Protein AF-A0A1V1P813-F1 (afdb_monomer)

Nearest PDB structures (foldseek):
  3qrf-assembly2_M  TM=6.174E-01  e=4.065E-04  Homo sapiens
  8as0-assembly6_R  TM=4.512E-01  e=2.784E-03  Homo sapiens
  8as0-assembly4_L  TM=4.349E-01  e=2.946E-03  Homo sapiens
  7u01-assembly1_A  TM=5.210E-01  e=4.990E-02  Homo sapiens
  4liq-assembly1_E  TM=3.746E-01  e=1.023E-02  Homo sapiens

Radius of gyration: 24.28 Å; Cα contacts (8 Å, |Δi|>4): 655; chains: 1; bounding box: 60×57×68 Å

Sequence (325 aa):
MLKENVILEAEKLDEWLDTYQMNNGMLTVVLDACHSGSFLPPLNAQGGQKRIVISSAKAEENARLYNDGILSFSNHFFRYIFNSENVYSAFDKAAAIIKKMPYSQTPQLDDNENGSLAKITFIGNDLVQSISKGPEILSISEPQTISLTTSATIKTIIRSNKIISSVIASIYPPETIFSEDSIKIPSFELIKVSDQPDDSNAAIYTGNYNSFNVQGVYHLSIYATDKDSFTSMPKTTSVVVKNAISNRAIILGSFYDNEWPVTEKNISLAYNTLLSQLYSDKNIDLLSPHAIESIEYAPLSPSMKSLINVFENIPVEKQKILFYI

Structure (mmCIF, N/CA/C/O backbone):
data_AF-A0A1V1P813-F1
#
_entry.id   AF-A0A1V1P813-F1
#
loop_
_atom_site.group_PDB
_atom_site.id
_atom_site.type_symbol
_atom_site.label_atom_id
_atom_site.label_alt_id
_atom_site.label_comp_id
_atom_site.label_asym_id
_atom_site.label_entity_id
_atom_site.label_seq_id
_atom_site.pdbx_PDB_ins_code
_atom_site.Cartn_x
_atom_site.Cartn_y
_atom_site.Cartn_z
_atom_site.occupancy
_atom_site.B_iso_or_equiv
_atom_site.auth_seq_id
_atom_site.auth_comp_id
_atom_site.auth_asym_id
_atom_site.auth_atom_id
_atom_site.pdbx_PDB_model_num
ATOM 1 N N . MET A 1 1 ? 0.864 -19.742 26.418 1.00 45.66 1 MET A N 1
ATOM 2 C CA . MET A 1 1 ? 1.679 -19.580 25.197 1.00 45.66 1 MET A CA 1
ATOM 3 C C . MET A 1 1 ? 1.154 -20.546 24.159 1.00 45.66 1 MET A C 1
ATOM 5 O O . MET A 1 1 ? 1.028 -21.725 24.478 1.00 45.66 1 MET A O 1
ATOM 9 N N . LEU A 1 2 ? 0.821 -20.053 22.967 1.00 48.59 2 LEU A N 1
ATOM 10 C CA . LEU A 1 2 ? 0.640 -20.923 21.807 1.00 48.59 2 LEU A CA 1
ATOM 11 C C . LEU A 1 2 ? 1.984 -21.605 21.530 1.00 48.59 2 LEU A C 1
ATOM 13 O O . LEU A 1 2 ? 3.026 -20.952 21.580 1.00 48.59 2 LEU A O 1
ATOM 17 N N . LYS A 1 3 ? 1.968 -22.923 21.332 1.00 59.19 3 LYS A N 1
ATOM 18 C CA . LYS A 1 3 ? 3.147 -23.651 20.852 1.00 59.19 3 LYS A CA 1
ATOM 19 C C . LYS A 1 3 ? 3.299 -23.374 19.354 1.00 59.19 3 LYS A C 1
ATOM 21 O O . LYS A 1 3 ? 2.299 -23.100 18.690 1.00 59.19 3 LYS A O 1
ATOM 26 N N . GLU A 1 4 ? 4.516 -23.474 18.822 1.00 55.50 4 GLU A N 1
ATOM 27 C CA . GLU A 1 4 ? 4.716 -23.510 17.367 1.00 55.50 4 GLU A CA 1
ATOM 28 C C . GLU A 1 4 ? 3.799 -24.582 16.744 1.00 55.50 4 GLU A C 1
ATOM 30 O O . GLU A 1 4 ? 3.651 -25.673 17.302 1.00 55.50 4 GLU A O 1
ATOM 35 N N . ASN A 1 5 ? 3.165 -24.251 15.613 1.00 67.25 5 ASN A N 1
ATOM 36 C CA . ASN A 1 5 ? 2.231 -25.091 14.841 1.00 67.25 5 ASN A CA 1
ATOM 37 C C . ASN A 1 5 ? 0.829 -25.328 15.435 1.00 67.25 5 ASN A C 1
ATOM 39 O O . ASN A 1 5 ? 0.136 -26.252 15.011 1.00 67.25 5 ASN A O 1
ATOM 43 N N . VAL A 1 6 ? 0.374 -24.503 16.381 1.00 74.62 6 VAL A N 1
ATOM 44 C CA . VAL A 1 6 ? -1.031 -24.520 16.825 1.00 74.62 6 VAL A CA 1
ATOM 45 C C . VAL A 1 6 ? -1.816 -23.437 16.088 1.00 74.62 6 VAL A C 1
ATOM 47 O O . VAL A 1 6 ? -1.484 -22.257 16.191 1.00 74.62 6 VAL A O 1
ATOM 50 N N . ILE A 1 7 ? -2.865 -23.839 15.365 1.00 82.88 7 ILE A N 1
ATOM 51 C CA . ILE A 1 7 ? -3.827 -22.914 14.754 1.00 82.88 7 ILE A CA 1
ATOM 52 C C . ILE A 1 7 ? -4.654 -22.281 15.877 1.00 82.88 7 ILE A C 1
ATOM 54 O O . ILE A 1 7 ? -5.179 -22.984 16.740 1.00 82.88 7 ILE A O 1
ATOM 58 N N . LEU A 1 8 ? -4.745 -20.952 15.881 1.00 86.38 8 LEU A N 1
ATOM 59 C CA . LEU A 1 8 ? -5.635 -20.226 16.779 1.00 86.38 8 LEU A CA 1
ATOM 60 C C . LEU A 1 8 ? -7.004 -20.074 16.113 1.00 86.38 8 LEU A C 1
ATOM 62 O O . LEU A 1 8 ? -7.143 -19.329 15.146 1.00 86.38 8 LEU A O 1
ATOM 66 N N . GLU A 1 9 ? -7.998 -20.783 16.638 1.00 91.75 9 GLU A N 1
ATOM 67 C CA . GLU A 1 9 ? -9.393 -20.678 16.202 1.00 91.75 9 GLU A CA 1
ATOM 68 C C . GLU A 1 9 ? -10.032 -19.365 16.677 1.00 91.75 9 GLU A C 1
ATOM 70 O O . GLU A 1 9 ? -9.654 -18.810 17.716 1.00 91.75 9 GLU A O 1
ATOM 75 N N . ALA A 1 10 ? -11.014 -18.872 15.918 1.00 94.00 10 ALA A N 1
ATOM 76 C CA . ALA A 1 10 ? -11.671 -17.598 16.189 1.00 94.00 10 ALA A CA 1
ATOM 77 C C . ALA A 1 10 ? -12.452 -17.623 17.510 1.00 94.00 10 ALA A C 1
ATOM 79 O O . ALA A 1 10 ? -12.301 -16.695 18.303 1.00 94.00 10 ALA A O 1
ATOM 80 N N . GLU A 1 11 ? -13.192 -18.700 17.806 1.00 94.38 11 GLU A N 1
ATOM 81 C CA . GLU A 1 11 ? -13.881 -18.837 19.098 1.00 94.38 11 GLU A CA 1
ATOM 82 C C . GLU A 1 11 ? -12.883 -18.858 20.256 1.00 94.38 11 GLU A C 1
ATOM 84 O O . GLU A 1 11 ? -13.122 -18.282 21.316 1.00 94.38 11 GLU A O 1
ATOM 89 N N . LYS A 1 12 ? -11.713 -19.479 20.052 1.00 94.44 12 LYS A N 1
ATOM 90 C CA . LYS A 1 12 ? -10.711 -19.550 21.112 1.00 94.44 12 LYS A CA 1
ATOM 91 C C . LYS A 1 12 ? -10.084 -18.193 21.412 1.00 94.44 12 LYS A C 1
ATOM 93 O O . LYS A 1 12 ? -9.799 -17.890 22.571 1.00 94.44 12 LYS A O 1
ATOM 98 N N . LEU A 1 13 ? -9.847 -17.394 20.373 1.00 94.75 13 LEU A N 1
ATOM 99 C CA . LEU A 1 13 ? -9.400 -16.016 20.532 1.00 94.75 13 LEU A CA 1
ATOM 100 C C . LEU A 1 13 ? -10.474 -15.175 21.233 1.00 94.75 13 LEU A C 1
ATOM 102 O O . LEU A 1 13 ? -10.133 -14.436 22.152 1.00 94.75 13 LEU A O 1
ATOM 106 N N . ASP A 1 14 ? -11.744 -15.323 20.858 1.00 95.19 14 ASP A N 1
ATOM 107 C CA . ASP A 1 14 ? -12.862 -14.631 21.506 1.00 95.19 14 ASP A CA 1
ATOM 108 C C . ASP A 1 14 ? -12.914 -14.905 23.019 1.00 95.19 14 ASP A C 1
ATOM 110 O O . ASP A 1 14 ? -12.847 -13.966 23.812 1.00 95.19 14 ASP A O 1
ATOM 114 N N . GLU A 1 15 ? -12.851 -16.177 23.437 1.00 94.50 15 GLU A N 1
ATOM 115 C CA . GLU A 1 15 ? -12.800 -16.560 24.859 1.00 94.50 15 GLU A CA 1
ATOM 116 C C . GLU A 1 15 ? -11.662 -15.859 25.629 1.00 94.50 15 GLU A C 1
ATOM 118 O O . GLU A 1 15 ? -11.804 -15.479 26.800 1.00 94.50 15 GLU A O 1
ATOM 123 N N . TRP A 1 16 ? -10.495 -15.705 24.994 1.00 94.50 16 TRP A N 1
ATOM 124 C CA . TRP A 1 16 ? -9.347 -15.029 25.600 1.00 94.50 16 TRP A CA 1
ATOM 125 C C . TRP A 1 16 ? -9.573 -13.526 25.739 1.00 94.50 16 TRP A C 1
ATOM 127 O O . TRP A 1 16 ? -9.229 -12.953 26.778 1.00 94.50 16 TRP A O 1
ATOM 137 N N . LEU A 1 17 ? -10.150 -12.891 24.717 1.00 94.50 17 LEU A N 1
ATOM 138 C CA . LEU A 1 17 ? -10.464 -11.465 24.732 1.00 94.50 17 LEU A CA 1
ATOM 139 C C . LEU A 1 17 ? -11.564 -11.159 25.754 1.00 94.50 17 LEU A C 1
ATOM 141 O O . LEU A 1 17 ? -11.423 -10.210 26.524 1.00 94.50 17 LEU A O 1
ATOM 145 N N . ASP A 1 18 ? -12.590 -12.002 25.845 1.00 93.62 18 ASP A N 1
ATOM 146 C CA . ASP A 1 18 ? -13.646 -11.924 26.855 1.00 93.62 18 ASP A CA 1
ATOM 147 C C . ASP A 1 18 ? -13.081 -11.995 28.269 1.00 93.62 18 ASP A C 1
ATOM 149 O O . ASP A 1 18 ? -13.354 -11.135 29.112 1.00 93.62 18 ASP A O 1
ATOM 153 N N . THR A 1 19 ? -12.219 -12.986 28.511 1.00 93.38 19 THR A N 1
ATOM 154 C CA . THR A 1 19 ? -11.556 -13.158 29.806 1.00 93.38 19 THR A CA 1
ATOM 155 C C . THR A 1 19 ? -10.739 -11.923 30.178 1.00 93.38 19 THR A C 1
ATOM 157 O O . THR A 1 19 ? -10.769 -11.476 31.327 1.00 93.38 19 THR A O 1
ATOM 160 N N . TYR A 1 20 ? -10.024 -11.343 29.212 1.00 91.00 20 TYR A N 1
ATOM 161 C CA . TYR A 1 20 ? -9.272 -10.113 29.424 1.00 91.00 20 TYR A CA 1
ATOM 162 C C . TYR A 1 20 ? -10.200 -8.930 29.744 1.00 91.00 20 TYR A C 1
ATOM 164 O O . TYR A 1 20 ? -9.937 -8.193 30.696 1.00 91.00 20 TYR A O 1
ATOM 172 N N . GLN A 1 21 ? -11.304 -8.760 29.013 1.00 92.62 21 GLN A N 1
ATOM 173 C CA . GLN A 1 21 ? -12.237 -7.641 29.199 1.00 92.62 21 GLN A CA 1
ATOM 174 C C . GLN A 1 21 ? -13.081 -7.720 30.476 1.00 92.62 21 GLN A C 1
ATOM 176 O O . GLN A 1 21 ? -13.665 -6.714 30.863 1.00 92.62 21 GLN A O 1
ATOM 181 N N . MET A 1 22 ? -13.091 -8.847 31.198 1.00 89.19 22 MET A N 1
ATOM 182 C CA . MET A 1 22 ? -13.705 -8.898 32.535 1.00 89.19 22 MET A CA 1
ATOM 183 C C . MET A 1 22 ? -13.073 -7.905 33.522 1.00 89.19 22 MET A C 1
ATOM 185 O O . MET A 1 22 ? -13.756 -7.400 34.408 1.00 89.19 22 MET A O 1
ATOM 189 N N . ASN A 1 23 ? -11.770 -7.635 33.383 1.00 89.25 23 ASN A N 1
ATOM 190 C CA . ASN A 1 23 ? -11.016 -6.764 34.294 1.00 89.25 23 ASN A CA 1
ATOM 191 C C . ASN A 1 23 ? -10.384 -5.554 33.593 1.00 89.25 23 ASN A C 1
ATOM 193 O O . ASN A 1 23 ? -9.703 -4.758 34.236 1.00 89.25 23 ASN A O 1
ATOM 197 N N . ASN A 1 24 ? -10.576 -5.424 32.282 1.00 88.00 24 ASN A N 1
ATOM 198 C CA . ASN A 1 24 ? -9.964 -4.385 31.465 1.00 88.00 24 ASN A CA 1
ATOM 199 C C . ASN A 1 24 ? -11.026 -3.654 30.645 1.00 88.00 24 ASN A C 1
ATOM 201 O O . ASN A 1 24 ? -12.147 -4.121 30.481 1.00 88.00 24 ASN A O 1
ATOM 205 N N . GLY A 1 25 ? -10.668 -2.472 30.151 1.00 86.88 25 GLY A N 1
ATOM 206 C CA . GLY A 1 25 ? -11.584 -1.628 29.396 1.00 86.88 25 GLY A CA 1
ATOM 207 C C . GLY A 1 25 ? -11.753 -2.050 27.935 1.00 86.88 25 GLY A C 1
ATOM 208 O O . GLY A 1 25 ? -11.849 -3.222 27.570 1.00 86.88 25 GLY A O 1
ATOM 209 N N . MET A 1 26 ? -11.820 -1.032 27.087 1.00 89.88 26 MET A N 1
ATOM 210 C CA . MET A 1 26 ? -12.007 -1.180 25.653 1.00 89.88 26 MET A CA 1
ATOM 211 C C . MET A 1 26 ? -10.832 -1.905 24.986 1.00 89.88 26 MET A C 1
ATOM 213 O O . MET A 1 26 ? -9.676 -1.678 25.340 1.00 89.88 26 MET A O 1
ATOM 217 N N . LEU A 1 27 ? -11.141 -2.719 23.976 1.00 93.06 27 LEU A N 1
ATOM 218 C CA . LEU A 1 27 ? -10.159 -3.379 23.121 1.00 93.06 27 LEU A CA 1
ATOM 219 C C . LEU A 1 27 ? -10.312 -2.956 21.660 1.00 93.06 27 LEU A C 1
ATOM 221 O O . LEU A 1 27 ? -11.423 -2.804 21.155 1.00 93.06 27 LEU A O 1
ATOM 225 N N . THR A 1 28 ? -9.187 -2.839 20.961 1.00 94.88 28 THR A N 1
ATOM 226 C CA . THR A 1 28 ? -9.152 -2.784 19.498 1.00 94.88 28 THR A CA 1
ATOM 227 C C . THR A 1 28 ? -8.299 -3.935 18.989 1.00 94.88 28 THR A C 1
ATOM 229 O O . THR A 1 28 ? -7.133 -4.055 19.357 1.00 94.88 28 THR A O 1
ATOM 232 N N . VAL A 1 29 ? -8.893 -4.787 18.162 1.00 95.62 29 VAL A N 1
ATOM 233 C CA . VAL A 1 29 ? -8.269 -5.965 17.561 1.00 95.62 29 VAL A CA 1
ATOM 234 C C . VAL A 1 29 ? -8.099 -5.691 16.074 1.00 95.62 29 VAL A C 1
ATOM 236 O O . VAL A 1 29 ? -9.067 -5.367 15.394 1.00 95.62 29 VAL A O 1
ATOM 239 N N . VAL A 1 30 ? -6.872 -5.810 15.569 1.00 96.75 30 VAL A N 1
ATOM 240 C CA . VAL A 1 30 ? -6.558 -5.628 14.146 1.00 96.75 30 VAL A CA 1
ATOM 241 C C . VAL A 1 30 ? -5.998 -6.937 13.606 1.00 96.75 30 VAL A C 1
ATOM 243 O O . VAL A 1 30 ? -4.970 -7.414 14.083 1.00 96.75 30 VAL A O 1
ATOM 246 N N . LEU A 1 31 ? -6.679 -7.510 12.619 1.00 95.88 31 LEU A N 1
ATOM 247 C CA . LEU A 1 31 ? -6.346 -8.776 11.979 1.00 95.88 31 LEU A CA 1
ATOM 248 C C . LEU A 1 31 ? -5.906 -8.506 10.542 1.00 95.88 31 LEU A C 1
ATOM 250 O O . LEU A 1 31 ? -6.734 -8.213 9.680 1.00 95.88 31 LEU A O 1
ATOM 254 N N . ASP A 1 32 ? -4.602 -8.603 10.283 1.00 93.12 32 ASP A N 1
ATOM 255 C CA . ASP A 1 32 ? -4.050 -8.476 8.934 1.00 93.12 32 ASP A CA 1
ATOM 256 C C . ASP A 1 32 ? -3.588 -9.833 8.401 1.00 93.12 32 ASP A C 1
ATOM 258 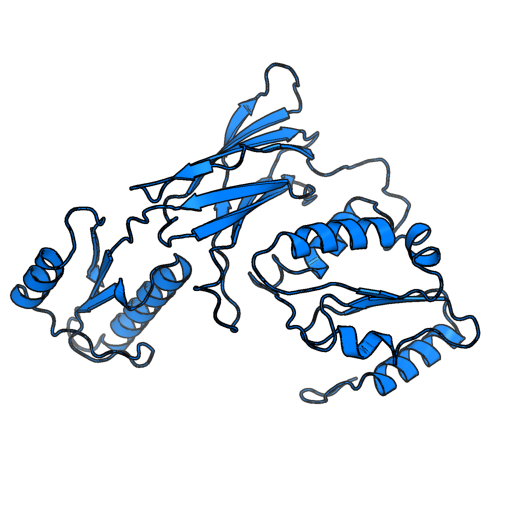O O . ASP A 1 32 ? -2.428 -10.215 8.543 1.00 93.12 32 ASP A O 1
ATOM 262 N N . ALA A 1 33 ? -4.542 -10.594 7.866 1.00 91.56 33 ALA A N 1
ATOM 263 C CA . ALA A 1 33 ? -4.337 -11.955 7.379 1.00 91.56 33 ALA A CA 1
ATOM 264 C C . ALA A 1 33 ? -5.385 -12.329 6.320 1.00 91.56 33 ALA A C 1
ATOM 266 O O . ALA A 1 33 ? -6.483 -11.757 6.289 1.00 91.56 33 ALA A O 1
ATOM 267 N N . CYS A 1 34 ? -5.062 -13.308 5.469 1.00 91.81 34 CYS A N 1
ATOM 268 C CA . CYS A 1 34 ? -6.029 -13.888 4.537 1.00 91.81 34 CYS A CA 1
ATOM 269 C C . CYS A 1 34 ? -7.240 -14.422 5.296 1.00 91.81 34 CYS A C 1
ATOM 271 O O . CYS A 1 34 ? -7.096 -14.982 6.383 1.00 91.81 34 CYS A O 1
ATOM 273 N N . HIS A 1 35 ? -8.428 -14.225 4.728 1.00 93.94 35 HIS A N 1
ATOM 274 C CA . HIS A 1 35 ? -9.694 -14.645 5.322 1.00 93.94 35 HIS A CA 1
ATOM 275 C C . HIS A 1 35 ? -9.983 -14.031 6.700 1.00 93.94 35 HIS A C 1
ATOM 277 O O . HIS A 1 35 ? -10.887 -14.494 7.386 1.00 93.94 35 HIS A O 1
ATOM 283 N N . SER A 1 36 ? -9.269 -12.974 7.116 1.00 96.19 36 SER A N 1
ATOM 284 C CA . SER A 1 36 ? -9.423 -12.348 8.443 1.00 96.19 36 SER A CA 1
ATOM 285 C C . SER A 1 36 ? -10.854 -11.895 8.747 1.00 96.19 36 SER A C 1
ATOM 287 O O . SER A 1 36 ? -11.248 -11.849 9.909 1.00 96.19 36 SER A O 1
ATOM 289 N N . GLY A 1 37 ? -11.665 -11.629 7.720 1.00 96.94 37 GLY A N 1
ATOM 290 C CA . GLY A 1 37 ? -13.091 -11.342 7.859 1.00 96.94 37 GLY A CA 1
ATOM 291 C C . GLY A 1 37 ? -13.902 -12.456 8.534 1.00 96.94 37 GLY A C 1
ATOM 292 O O . GLY A 1 37 ? -14.956 -12.179 9.100 1.00 96.94 37 GLY A O 1
ATOM 293 N N . SER A 1 38 ? -13.417 -13.703 8.526 1.00 96.56 38 SER A N 1
ATOM 294 C CA . SER A 1 38 ? -14.074 -14.841 9.189 1.00 96.56 38 SER A CA 1
ATOM 295 C C . SER A 1 38 ? -14.070 -14.733 10.717 1.00 96.56 38 SER A C 1
ATOM 297 O O . SER A 1 38 ? -14.903 -15.349 11.377 1.00 96.56 38 SER A O 1
ATOM 299 N N . PHE A 1 39 ? -13.182 -13.908 11.279 1.00 96.81 39 PHE A N 1
ATOM 300 C CA . PHE A 1 39 ? -13.087 -13.665 12.715 1.00 96.81 39 PHE A CA 1
ATOM 301 C C . PHE A 1 39 ? -14.085 -12.609 13.207 1.00 96.81 39 PHE A C 1
ATOM 303 O O . PHE A 1 39 ? -14.316 -12.540 14.408 1.00 96.81 39 PHE A O 1
ATOM 310 N N . LEU A 1 40 ? -14.700 -11.799 12.332 1.00 95.12 40 LEU A N 1
ATOM 311 C CA . LEU A 1 40 ? -15.622 -10.742 12.773 1.00 95.12 40 LEU A CA 1
ATOM 312 C C . LEU A 1 40 ? -16.830 -11.296 13.551 1.00 95.12 40 LEU A C 1
ATOM 314 O O . LEU A 1 40 ? -17.041 -10.843 14.673 1.00 95.12 40 LEU A O 1
ATOM 318 N N . PRO A 1 41 ? -17.600 -12.278 13.028 1.00 94.75 41 PRO A N 1
ATOM 319 C CA . PRO A 1 41 ? -18.760 -12.784 13.756 1.00 94.75 41 PRO A CA 1
ATOM 320 C C . PRO A 1 41 ? -18.407 -13.448 15.100 1.00 94.75 41 PRO A C 1
ATOM 322 O O . PRO A 1 41 ? -19.089 -13.139 16.076 1.00 94.75 41 PRO A O 1
ATOM 325 N N . PRO A 1 42 ? -17.367 -14.309 15.202 1.00 95.44 42 PRO A N 1
ATOM 326 C CA . PRO A 1 42 ? -16.985 -14.908 16.481 1.00 95.44 42 PRO A CA 1
ATOM 327 C C . PRO A 1 42 ? -16.459 -13.904 17.506 1.00 95.44 42 PRO A C 1
ATOM 329 O O . PRO A 1 42 ? -16.787 -14.032 18.673 1.00 95.44 42 PRO A O 1
ATOM 332 N N . LEU A 1 43 ? -15.673 -12.901 17.093 1.00 95.31 43 LEU A N 1
ATOM 333 C CA . LEU A 1 43 ? -15.066 -11.932 18.018 1.00 95.31 43 LEU A CA 1
ATOM 334 C C . LEU A 1 43 ? -16.019 -10.795 18.408 1.00 95.31 43 LEU A C 1
ATOM 336 O O . LEU A 1 43 ? -15.579 -9.805 19.007 1.00 95.31 43 LEU A O 1
ATOM 340 N N . ASN A 1 44 ? -17.292 -10.879 18.033 1.00 90.12 44 ASN A N 1
ATOM 341 C CA . ASN A 1 44 ? -18.211 -9.781 18.230 1.00 90.12 44 ASN A CA 1
ATOM 342 C C . ASN A 1 44 ? -18.459 -9.510 19.729 1.00 90.12 44 ASN A C 1
ATOM 344 O O . ASN A 1 44 ? -18.680 -10.433 20.508 1.00 90.12 44 ASN A O 1
ATOM 348 N N . ALA A 1 45 ? -18.430 -8.239 20.139 1.00 88.19 45 ALA A N 1
ATOM 349 C CA . ALA A 1 45 ? -18.540 -7.852 21.545 1.00 88.19 45 ALA A CA 1
ATOM 350 C C . ALA A 1 45 ? -19.898 -8.271 22.141 1.00 88.19 45 ALA A C 1
ATOM 352 O O . ALA A 1 45 ? -20.950 -7.968 21.575 1.00 88.19 45 ALA A O 1
ATOM 353 N N . GLN A 1 46 ? -19.896 -8.898 23.319 1.00 86.81 46 GLN A N 1
ATOM 354 C CA . GLN A 1 46 ? -21.113 -9.339 24.009 1.00 86.81 46 GLN A CA 1
ATOM 355 C C . GLN A 1 46 ? -21.316 -8.602 25.338 1.00 86.81 46 GLN A C 1
ATOM 357 O O . GLN A 1 46 ? -20.395 -8.024 25.908 1.00 86.81 46 GLN A O 1
ATOM 362 N N . GLY A 1 47 ? -22.547 -8.593 25.859 1.00 83.50 47 GLY A N 1
ATOM 363 C CA . GLY A 1 47 ? -22.814 -8.170 27.243 1.00 83.50 47 GLY A CA 1
ATOM 364 C C . GLY A 1 47 ? -22.387 -6.738 27.609 1.00 83.50 47 GLY A C 1
ATOM 365 O O . GLY A 1 47 ? -22.071 -6.483 28.767 1.00 83.50 47 GLY A O 1
ATOM 366 N N . GLY A 1 48 ? -22.359 -5.806 26.647 1.00 83.12 48 GLY A N 1
ATOM 367 C CA . GLY A 1 48 ? -21.941 -4.412 26.866 1.00 83.12 48 GLY A CA 1
ATOM 368 C C . GLY A 1 48 ? -20.425 -4.175 26.832 1.00 83.12 48 GLY A C 1
ATOM 369 O O . GLY A 1 48 ? -19.973 -3.073 27.151 1.00 83.12 48 GLY A O 1
ATOM 370 N N . GLN A 1 49 ? -19.635 -5.182 26.446 1.00 91.44 49 GLN A N 1
ATOM 371 C CA . GLN A 1 49 ? -18.216 -5.019 26.140 1.00 91.44 49 GLN A CA 1
ATOM 372 C C . GLN A 1 49 ? -18.000 -3.958 25.053 1.00 91.44 49 GLN A C 1
ATOM 374 O O . GLN A 1 49 ? -18.773 -3.840 24.104 1.00 91.44 49 GLN A O 1
ATOM 379 N N . LYS A 1 50 ? -16.891 -3.221 25.163 1.00 93.31 50 LYS A N 1
ATOM 380 C CA . LYS A 1 50 ? -16.433 -2.280 24.134 1.00 93.31 50 LYS A CA 1
ATOM 381 C C . LYS A 1 50 ? -15.279 -2.905 23.369 1.00 93.31 50 LYS A C 1
ATOM 383 O O . LYS A 1 50 ? -14.156 -2.939 23.876 1.00 93.31 50 LYS A O 1
ATOM 388 N N . ARG A 1 51 ? -15.545 -3.425 22.176 1.00 95.38 51 ARG A N 1
ATOM 389 C CA . ARG A 1 51 ? -14.528 -4.036 21.318 1.00 95.38 51 ARG A CA 1
ATOM 390 C C . ARG A 1 51 ? -14.707 -3.545 19.891 1.00 95.38 51 ARG A C 1
ATOM 392 O O . ARG A 1 51 ? -15.813 -3.566 19.372 1.00 95.38 51 ARG A O 1
ATOM 399 N N . ILE A 1 52 ? -13.607 -3.113 19.288 1.00 97.19 52 ILE A N 1
ATOM 400 C CA . ILE A 1 52 ? -13.516 -2.817 17.860 1.00 97.19 52 ILE A CA 1
ATOM 401 C C . ILE A 1 52 ? -12.702 -3.945 17.229 1.00 97.19 52 ILE A C 1
ATOM 403 O O . ILE A 1 52 ? -11.573 -4.188 17.655 1.00 97.19 52 ILE A O 1
ATOM 407 N N . VAL A 1 53 ? -13.248 -4.617 16.224 1.00 97.50 53 VAL A N 1
ATOM 408 C CA . VAL A 1 53 ? -12.580 -5.661 15.446 1.00 97.50 53 VAL A CA 1
ATOM 409 C C . VAL A 1 53 ? -12.400 -5.153 14.022 1.00 97.50 53 VAL A C 1
ATOM 411 O O . VAL A 1 53 ? -13.352 -4.737 13.369 1.00 97.50 53 VAL A O 1
ATOM 414 N N . ILE A 1 54 ? -11.163 -5.164 13.538 1.00 98.31 54 ILE A N 1
ATOM 415 C CA . ILE A 1 54 ? -10.802 -4.730 12.191 1.00 98.31 54 ILE A CA 1
ATOM 416 C C . ILE A 1 54 ? -10.163 -5.910 11.470 1.00 98.31 54 ILE A C 1
ATOM 418 O O . ILE A 1 54 ? -9.183 -6.463 11.967 1.00 98.31 54 ILE A O 1
ATOM 422 N N . SER A 1 55 ? -10.671 -6.264 10.291 1.00 97.62 55 SER A N 1
ATOM 423 C CA . SER A 1 55 ? -10.030 -7.218 9.383 1.00 97.62 55 SER A CA 1
ATOM 424 C C . SER A 1 55 ? -9.476 -6.509 8.153 1.00 97.62 55 SER A C 1
ATOM 426 O O . SER A 1 55 ? -10.050 -5.534 7.664 1.00 97.62 55 SER A O 1
ATOM 428 N N . SER A 1 56 ? -8.357 -6.999 7.623 1.00 96.81 56 SER A N 1
ATOM 429 C CA . SER A 1 56 ? -7.783 -6.468 6.386 1.00 96.81 56 SER A CA 1
ATOM 430 C C . SER A 1 56 ? -8.443 -7.011 5.121 1.00 96.81 56 SER A C 1
ATOM 432 O O . SER A 1 56 ? -8.264 -6.414 4.059 1.00 96.81 56 SER A O 1
ATOM 434 N N . ALA A 1 57 ? -9.206 -8.101 5.219 1.00 96.50 57 ALA A N 1
ATOM 435 C CA . ALA A 1 57 ? -9.894 -8.757 4.109 1.00 96.50 57 ALA A CA 1
ATOM 436 C C . ALA A 1 57 ? -11.254 -9.329 4.549 1.00 96.50 57 ALA A C 1
ATOM 438 O O . ALA A 1 57 ? -11.505 -9.499 5.748 1.00 96.50 57 ALA A O 1
ATOM 439 N N . LYS A 1 58 ? -12.120 -9.677 3.586 1.00 97.25 58 LYS A N 1
ATOM 440 C CA . LYS A 1 58 ? -13.311 -10.505 3.848 1.00 97.25 58 LYS A CA 1
ATOM 441 C C . LYS A 1 58 ? -12.944 -11.952 4.156 1.00 97.25 58 LYS A C 1
ATOM 443 O O . LYS A 1 58 ? -11.841 -12.402 3.867 1.00 97.25 58 LYS A O 1
ATOM 448 N N . ALA A 1 59 ? -13.919 -12.700 4.674 1.00 96.31 59 ALA A N 1
ATOM 449 C CA . ALA A 1 59 ? -13.799 -14.135 4.936 1.00 96.31 59 ALA A CA 1
ATOM 450 C C . ALA A 1 59 ? -13.408 -14.961 3.694 1.00 96.31 59 ALA A C 1
ATOM 452 O O . ALA A 1 59 ? -12.785 -16.000 3.840 1.00 96.31 59 ALA A O 1
ATOM 453 N N . GLU A 1 60 ? -13.720 -14.482 2.487 1.00 94.56 60 GLU A N 1
ATOM 454 C CA . GLU A 1 60 ? -13.447 -15.171 1.212 1.00 94.56 60 GLU A CA 1
ATOM 455 C C . GLU A 1 60 ? -12.283 -14.547 0.421 1.00 94.56 60 GLU A C 1
ATOM 457 O O . GLU A 1 60 ? -12.036 -14.913 -0.725 1.00 94.56 60 GLU A O 1
ATOM 462 N N . GLU A 1 61 ? -11.592 -13.557 0.990 1.00 93.12 61 GLU A N 1
ATOM 463 C CA . GLU A 1 61 ? -10.549 -12.799 0.296 1.00 93.12 61 GLU A CA 1
ATOM 464 C C . GLU A 1 61 ? -9.174 -13.020 0.932 1.00 93.12 61 GLU A C 1
ATOM 466 O O . GLU A 1 61 ? -9.021 -13.097 2.153 1.00 93.12 61 GLU A O 1
ATOM 471 N N . ASN A 1 62 ? -8.144 -13.033 0.088 1.00 89.44 62 ASN A N 1
ATOM 472 C CA . ASN A 1 62 ? -6.759 -13.009 0.537 1.00 89.44 62 ASN A CA 1
ATOM 473 C C . ASN A 1 62 ? -6.357 -11.594 0.974 1.00 89.44 62 ASN A C 1
ATOM 475 O O . ASN A 1 62 ? -6.692 -10.608 0.315 1.00 89.44 62 ASN A O 1
ATOM 479 N N . ALA A 1 63 ? -5.589 -11.496 2.059 1.00 89.12 63 ALA A N 1
ATOM 480 C CA . ALA A 1 63 ? -4.915 -10.260 2.428 1.00 89.12 63 ALA A CA 1
ATOM 481 C C . ALA A 1 63 ? -3.551 -10.206 1.749 1.00 89.12 63 ALA A C 1
ATOM 483 O O . ALA A 1 63 ? -2.852 -11.212 1.627 1.00 89.12 63 ALA A O 1
ATOM 484 N N . ARG A 1 64 ? -3.153 -9.013 1.322 1.00 84.06 64 ARG A N 1
ATOM 485 C CA . ARG A 1 64 ? -1.862 -8.777 0.694 1.00 84.06 64 ARG A CA 1
ATOM 486 C C . ARG A 1 64 ? -0.913 -8.099 1.675 1.00 84.06 64 ARG A C 1
ATOM 488 O O . ARG A 1 64 ? -1.171 -6.991 2.144 1.00 84.06 64 ARG A O 1
ATOM 495 N N . LEU A 1 65 ? 0.197 -8.775 1.962 1.00 78.81 65 LEU A N 1
ATOM 496 C CA . LEU A 1 65 ? 1.301 -8.261 2.766 1.00 78.81 65 LEU A CA 1
ATOM 497 C C . LEU A 1 65 ? 2.570 -8.299 1.914 1.00 78.81 65 LEU A C 1
ATOM 499 O O . LEU A 1 65 ? 3.305 -9.284 1.910 1.00 78.81 65 LEU A O 1
ATOM 503 N N . TYR A 1 66 ? 2.811 -7.235 1.155 1.00 73.62 66 TYR A N 1
ATOM 504 C CA . TYR A 1 66 ? 3.990 -7.146 0.293 1.00 73.62 66 TYR A CA 1
ATOM 505 C C . TYR A 1 66 ? 5.136 -6.395 0.977 1.00 73.62 66 TYR A C 1
ATOM 507 O O . TYR A 1 66 ? 4.914 -5.620 1.913 1.00 73.62 66 TYR A O 1
ATOM 515 N N . ASN A 1 67 ? 6.358 -6.585 0.464 1.00 67.50 67 ASN A N 1
ATOM 516 C CA . ASN A 1 67 ? 7.578 -5.937 0.966 1.00 67.50 67 ASN A CA 1
ATOM 517 C C . ASN A 1 67 ? 7.731 -6.088 2.487 1.00 67.50 67 ASN A C 1
ATOM 519 O O . ASN A 1 67 ? 7.817 -5.087 3.195 1.00 67.50 67 ASN A O 1
ATOM 523 N N . ASP A 1 68 ? 7.685 -7.324 2.988 1.00 67.31 68 ASP A N 1
ATOM 524 C CA . ASP A 1 68 ? 7.807 -7.631 4.421 1.00 67.31 68 ASP A CA 1
ATOM 525 C C . ASP A 1 68 ? 6.788 -6.871 5.301 1.00 67.31 68 ASP A C 1
ATOM 527 O O . ASP A 1 68 ? 7.079 -6.456 6.420 1.00 67.31 68 ASP A O 1
ATOM 531 N N . GLY A 1 69 ? 5.577 -6.644 4.773 1.00 66.00 69 GLY A N 1
ATOM 532 C CA . GLY A 1 69 ? 4.492 -5.942 5.467 1.00 66.00 69 GLY A CA 1
ATOM 533 C C . GLY A 1 69 ? 4.523 -4.415 5.336 1.00 66.00 69 GLY A C 1
ATOM 534 O O . GLY A 1 69 ? 3.620 -3.744 5.830 1.00 66.00 69 GLY A O 1
ATOM 535 N N . ILE A 1 70 ? 5.498 -3.834 4.626 1.00 67.44 70 ILE A N 1
ATOM 536 C CA . ILE A 1 70 ? 5.527 -2.388 4.333 1.00 67.44 70 ILE A CA 1
ATOM 537 C C . ILE A 1 70 ? 4.324 -1.976 3.479 1.00 67.44 70 ILE A C 1
ATOM 539 O O . ILE A 1 70 ? 3.868 -0.835 3.554 1.00 67.44 70 ILE A O 1
ATOM 543 N N . LEU A 1 71 ? 3.803 -2.883 2.657 1.00 74.38 71 LEU A N 1
ATOM 544 C CA . LEU A 1 71 ? 2.643 -2.649 1.806 1.00 74.38 71 LEU A CA 1
ATOM 545 C C . LEU A 1 71 ? 1.532 -3.619 2.204 1.00 74.38 71 LEU A C 1
ATOM 547 O O . LEU A 1 71 ? 1.252 -4.597 1.514 1.00 74.38 71 LEU A O 1
ATOM 551 N N . SER A 1 72 ? 0.947 -3.333 3.364 1.00 86.38 72 SER A N 1
ATOM 552 C CA . SER A 1 72 ? -0.195 -4.035 3.938 1.00 86.38 72 SER A CA 1
ATOM 553 C C . SER A 1 72 ? -1.253 -3.043 4.419 1.00 86.38 72 SER A C 1
ATOM 555 O O . SER A 1 72 ? -0.980 -1.851 4.632 1.00 86.38 72 SER A O 1
ATOM 557 N N . PHE A 1 73 ? -2.467 -3.547 4.636 1.00 92.75 73 PHE A N 1
ATOM 558 C CA . PHE A 1 73 ? -3.533 -2.768 5.255 1.00 92.75 73 PHE A CA 1
ATOM 559 C C . PHE A 1 73 ? -3.110 -2.242 6.632 1.00 92.75 73 PHE A C 1
ATOM 561 O O . PHE A 1 73 ? -3.257 -1.047 6.892 1.00 92.75 73 PHE A O 1
ATOM 568 N N . SER A 1 74 ? -2.551 -3.100 7.494 1.00 92.50 74 SER A N 1
ATOM 569 C CA . SER A 1 74 ? -2.141 -2.715 8.851 1.00 92.50 74 SER A CA 1
ATOM 570 C C . SER A 1 74 ? -1.087 -1.616 8.838 1.00 92.50 74 SER A C 1
ATOM 572 O O . SER A 1 74 ? -1.201 -0.663 9.604 1.00 92.50 74 SER A O 1
ATOM 574 N N . ASN A 1 75 ? -0.105 -1.670 7.937 1.00 88.19 75 ASN A N 1
ATOM 575 C CA . ASN A 1 75 ? 0.883 -0.604 7.830 1.00 88.19 75 ASN A CA 1
ATOM 576 C C . ASN A 1 75 ? 0.238 0.728 7.402 1.00 88.19 75 ASN A C 1
ATOM 578 O O . ASN A 1 75 ? 0.590 1.774 7.947 1.00 88.19 75 ASN A O 1
ATOM 582 N N . HIS A 1 76 ? -0.732 0.726 6.479 1.00 88.88 76 HIS A N 1
ATOM 583 C CA . HIS A 1 76 ? -1.485 1.946 6.165 1.00 88.88 76 HIS A CA 1
ATOM 584 C C . HIS A 1 76 ? -2.290 2.441 7.367 1.00 88.88 76 HIS A C 1
ATOM 586 O O . HIS A 1 76 ? -2.167 3.608 7.731 1.00 88.88 76 HIS A O 1
ATOM 592 N N . PHE A 1 77 ? -3.050 1.559 8.014 1.00 93.94 77 PHE A N 1
ATOM 593 C CA . PHE A 1 77 ? -3.847 1.868 9.198 1.00 93.94 77 PHE A CA 1
ATOM 594 C C . PHE A 1 77 ? -2.997 2.490 10.315 1.00 93.94 77 PHE A C 1
ATOM 596 O O . PHE A 1 77 ? -3.284 3.599 10.768 1.00 93.94 77 PHE A O 1
ATOM 603 N N . PHE A 1 78 ? -1.896 1.841 10.705 1.00 89.62 78 PHE A N 1
ATOM 604 C CA . PHE A 1 78 ? -1.029 2.333 11.774 1.00 89.62 78 PHE A CA 1
ATOM 605 C C . PHE A 1 78 ? -0.313 3.636 11.412 1.00 89.62 78 PHE A C 1
ATOM 607 O O . PHE A 1 78 ? -0.097 4.459 12.295 1.00 89.62 78 PHE A O 1
ATOM 614 N N . ARG A 1 79 ? -0.017 3.907 10.132 1.00 85.00 79 ARG A N 1
ATOM 615 C CA . ARG A 1 79 ? 0.495 5.229 9.724 1.00 85.00 79 ARG A CA 1
ATOM 616 C C . ARG A 1 79 ? -0.506 6.342 10.014 1.00 85.00 79 ARG A C 1
ATOM 618 O O . ARG A 1 79 ? -0.088 7.397 10.488 1.00 85.00 79 ARG A O 1
ATOM 625 N N . TYR A 1 80 ? -1.796 6.124 9.757 1.00 87.56 80 TYR A N 1
ATOM 626 C CA . TYR A 1 80 ? -2.839 7.094 10.108 1.00 87.56 80 TYR A CA 1
ATOM 627 C C . TYR A 1 80 ? -2.974 7.238 11.631 1.00 87.56 80 TYR A C 1
ATOM 629 O O . TYR A 1 80 ? -2.998 8.364 12.124 1.00 87.56 80 TYR A O 1
ATOM 637 N N . ILE A 1 81 ? -2.957 6.130 12.382 1.00 88.44 81 ILE A N 1
ATOM 638 C CA . ILE A 1 81 ? -2.944 6.151 13.857 1.00 88.44 81 ILE A CA 1
ATOM 639 C C . ILE A 1 81 ? -1.764 6.976 14.393 1.00 88.44 81 ILE A C 1
ATOM 641 O O . ILE A 1 81 ? -1.953 7.880 15.204 1.00 88.44 81 ILE A O 1
ATOM 645 N N . PHE A 1 82 ? -0.544 6.740 13.900 1.00 82.44 82 PHE A N 1
ATOM 646 C CA . PHE A 1 82 ? 0.650 7.483 14.322 1.00 82.44 82 PHE A CA 1
ATOM 647 C C . PHE A 1 82 ? 0.641 8.951 13.887 1.00 82.44 82 PHE A C 1
ATOM 649 O O . PHE A 1 82 ? 1.362 9.765 14.458 1.00 82.44 82 PHE A O 1
ATOM 656 N N . ASN A 1 83 ? -0.212 9.312 12.929 1.00 78.81 83 ASN A N 1
ATOM 657 C CA . ASN A 1 83 ? -0.499 10.695 12.564 1.00 78.81 83 ASN A CA 1
ATOM 658 C C . ASN A 1 83 ? -1.762 11.243 13.257 1.00 78.81 83 ASN A C 1
ATOM 660 O O . ASN A 1 83 ? -2.371 12.193 12.772 1.00 78.81 83 ASN A O 1
ATOM 664 N N . SER A 1 84 ? -2.096 10.694 14.433 1.00 81.44 84 SER A N 1
ATOM 665 C CA . SER A 1 84 ? -3.142 11.179 15.351 1.00 81.44 84 SER A CA 1
ATOM 666 C C . SER A 1 84 ? -4.573 11.087 14.811 1.00 81.44 84 SER A C 1
ATOM 668 O O . SER A 1 84 ? -5.454 11.835 15.231 1.00 81.44 84 SER A O 1
ATOM 670 N N . GLU A 1 85 ? -4.835 10.168 13.884 1.00 86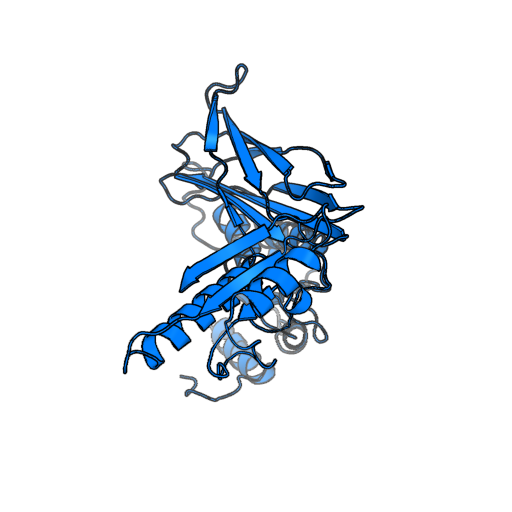.75 85 GLU A N 1
ATOM 671 C CA . GLU A 1 85 ? -6.202 9.861 13.466 1.00 86.75 85 GLU A CA 1
ATOM 672 C C . GLU A 1 85 ? -6.886 8.938 14.483 1.00 86.75 85 GLU A C 1
ATOM 674 O O . GLU A 1 85 ? -6.258 8.039 15.048 1.00 86.75 85 GLU A O 1
ATOM 679 N N . ASN A 1 86 ? -8.196 9.118 14.680 1.00 92.69 86 ASN A N 1
ATOM 680 C CA . ASN A 1 86 ? -9.002 8.126 15.397 1.00 92.69 86 ASN A CA 1
ATOM 681 C C . ASN A 1 86 ? -9.105 6.822 14.586 1.00 92.69 86 ASN A C 1
ATOM 683 O O . ASN A 1 86 ? -8.889 6.809 13.370 1.00 92.69 86 ASN A O 1
ATOM 687 N N . VAL A 1 87 ? -9.481 5.731 15.254 1.00 95.81 87 VAL A N 1
ATOM 688 C CA . VAL A 1 87 ? -9.548 4.387 14.662 1.00 95.81 87 VAL A CA 1
ATOM 689 C C . VAL A 1 87 ? -10.437 4.343 13.420 1.00 95.81 87 VAL A C 1
ATOM 691 O O . VAL A 1 87 ? -10.044 3.745 12.420 1.00 95.81 87 VAL A O 1
ATOM 694 N N . TYR A 1 88 ? -11.593 5.012 13.433 1.00 96.94 88 TYR A N 1
ATOM 695 C CA . TYR A 1 88 ? -12.486 5.042 12.272 1.00 96.94 88 TYR A CA 1
ATOM 696 C C . TYR A 1 88 ? -11.852 5.755 11.070 1.00 96.94 88 TYR A C 1
ATOM 698 O O . TYR A 1 88 ? -11.864 5.231 9.960 1.00 96.94 88 TYR A O 1
ATOM 706 N N . SER A 1 89 ? -11.282 6.944 11.282 1.00 95.00 89 SER A N 1
ATOM 707 C CA . SER A 1 89 ? -10.632 7.737 10.228 1.00 95.00 89 SER A CA 1
ATOM 708 C C . SER A 1 89 ? -9.414 7.009 9.654 1.00 95.00 89 SER A C 1
ATOM 710 O O . SER A 1 89 ? -9.225 6.970 8.437 1.00 95.00 89 SER A O 1
ATOM 712 N N . ALA A 1 90 ? -8.616 6.372 10.516 1.00 94.38 90 ALA A N 1
ATOM 713 C CA . ALA A 1 90 ? -7.493 5.543 10.100 1.00 94.38 90 ALA A CA 1
ATOM 714 C C . ALA A 1 90 ? -7.944 4.337 9.261 1.00 94.38 90 ALA A C 1
ATOM 716 O O . ALA A 1 90 ? -7.353 4.069 8.213 1.00 94.38 90 ALA A O 1
ATOM 717 N N . PHE A 1 91 ? -9.008 3.646 9.686 1.00 97.69 91 PHE A N 1
ATOM 718 C CA . PHE A 1 91 ? -9.609 2.539 8.943 1.00 97.69 91 PHE A CA 1
ATOM 719 C C . PHE A 1 91 ? -10.116 2.984 7.569 1.00 97.69 91 PHE A C 1
ATOM 721 O O . PHE A 1 91 ? -9.702 2.416 6.561 1.00 97.69 91 PHE A O 1
ATOM 728 N N . ASP A 1 92 ? -10.963 4.014 7.514 1.00 96.88 92 ASP A N 1
ATOM 729 C CA . ASP A 1 92 ? -11.605 4.482 6.280 1.00 96.88 92 ASP A CA 1
ATOM 730 C C . ASP A 1 92 ? -10.565 4.883 5.224 1.00 96.88 92 ASP A C 1
ATOM 732 O O . ASP A 1 92 ? -10.631 4.470 4.063 1.00 96.88 92 ASP A O 1
ATOM 736 N N . LYS A 1 93 ? -9.523 5.611 5.643 1.00 93.06 93 LYS A N 1
ATOM 737 C CA . LYS A 1 93 ? -8.447 6.040 4.744 1.00 93.06 93 LYS A CA 1
ATOM 738 C C . LYS A 1 93 ? -7.564 4.875 4.294 1.00 93.06 93 LYS A C 1
ATOM 740 O O . LYS A 1 93 ? -7.214 4.810 3.114 1.00 93.06 93 LYS A O 1
ATOM 745 N N . ALA A 1 94 ? -7.232 3.939 5.186 1.00 93.31 94 ALA A N 1
ATOM 746 C CA . ALA A 1 94 ? -6.503 2.727 4.815 1.00 93.31 94 ALA A CA 1
ATOM 747 C C . ALA A 1 94 ? -7.314 1.864 3.833 1.00 93.31 94 ALA A C 1
ATOM 749 O O . ALA A 1 94 ? -6.790 1.457 2.796 1.00 93.31 94 ALA A O 1
ATOM 750 N N . ALA A 1 95 ? -8.609 1.667 4.089 1.00 94.81 95 ALA A N 1
ATOM 751 C CA . ALA A 1 95 ? -9.516 0.943 3.203 1.00 94.81 95 ALA A CA 1
ATOM 752 C C . ALA A 1 95 ? -9.651 1.622 1.832 1.00 94.81 95 ALA A C 1
ATOM 754 O O . ALA A 1 95 ? -9.654 0.945 0.805 1.00 94.81 95 ALA A O 1
ATOM 755 N N . ALA A 1 96 ? -9.679 2.957 1.783 1.00 91.69 96 ALA A N 1
ATOM 756 C CA . ALA A 1 96 ? -9.695 3.706 0.530 1.00 91.69 96 ALA A CA 1
ATOM 757 C C . ALA A 1 96 ? -8.410 3.530 -0.300 1.00 91.69 96 ALA A C 1
ATOM 759 O O . ALA A 1 96 ? -8.477 3.587 -1.530 1.00 91.69 96 ALA A O 1
ATOM 760 N N . ILE A 1 97 ? -7.250 3.317 0.337 1.00 86.69 97 ILE A N 1
ATOM 761 C CA . ILE A 1 97 ? -6.005 2.967 -0.365 1.00 86.69 97 ILE A CA 1
ATOM 762 C C . ILE A 1 97 ? -6.126 1.565 -0.951 1.00 86.69 97 ILE A C 1
ATOM 764 O O . ILE A 1 97 ? -5.925 1.412 -2.153 1.00 86.69 97 ILE A O 1
ATOM 768 N N . ILE A 1 98 ? -6.500 0.575 -0.133 1.00 88.00 98 ILE A N 1
ATOM 769 C CA . ILE A 1 98 ? -6.641 -0.819 -0.577 1.00 88.00 98 ILE A CA 1
ATOM 770 C C . ILE A 1 98 ? -7.650 -0.927 -1.728 1.00 88.00 98 ILE A C 1
ATOM 772 O O . ILE A 1 98 ? -7.357 -1.551 -2.739 1.00 88.00 98 ILE A O 1
ATOM 776 N N . LYS A 1 99 ? -8.780 -0.211 -1.663 1.00 88.25 99 LYS A N 1
ATOM 777 C CA . LYS A 1 99 ? -9.798 -0.173 -2.729 1.00 88.25 99 LYS A CA 1
ATOM 778 C C . LYS A 1 99 ? -9.277 0.340 -4.080 1.00 88.25 99 LYS A C 1
ATOM 780 O O . LYS A 1 99 ? -9.873 0.052 -5.113 1.00 88.25 99 LYS A O 1
ATOM 785 N N . LYS A 1 100 ? -8.219 1.155 -4.085 1.00 82.31 100 LYS A N 1
ATOM 786 C CA . LYS A 1 100 ? -7.590 1.670 -5.314 1.00 82.31 100 LYS A CA 1
ATOM 787 C C . LYS A 1 100 ? -6.537 0.724 -5.879 1.00 82.31 100 LYS A C 1
ATOM 789 O O . LYS A 1 100 ? -6.009 1.011 -6.953 1.00 82.31 100 LYS A O 1
ATOM 794 N N . MET A 1 101 ? -6.192 -0.331 -5.150 1.00 78.19 101 MET A N 1
ATOM 795 C CA . MET A 1 101 ? -5.212 -1.300 -5.602 1.00 78.19 101 MET A CA 1
ATOM 796 C C . MET A 1 101 ? -5.838 -2.253 -6.618 1.00 78.19 101 MET A C 1
ATOM 798 O O . MET A 1 101 ? -7.040 -2.516 -6.565 1.00 78.19 101 MET A O 1
ATOM 802 N N . PRO A 1 102 ? -5.034 -2.766 -7.558 1.00 71.00 102 PRO A N 1
ATOM 803 C CA . PRO A 1 102 ? -5.497 -3.682 -8.584 1.00 71.00 102 PRO A CA 1
ATOM 804 C C . PRO A 1 102 ? -5.560 -5.099 -7.996 1.00 71.00 102 PRO A C 1
ATOM 806 O O . PRO A 1 102 ? -4.814 -5.964 -8.414 1.00 71.00 102 PRO A O 1
ATOM 809 N N . TYR A 1 103 ? -6.298 -5.312 -6.911 1.00 76.44 103 TYR A N 1
ATOM 810 C CA . TYR A 1 103 ? -6.596 -6.643 -6.385 1.00 76.44 103 TYR A CA 1
ATOM 811 C C . TYR A 1 103 ? -7.816 -6.569 -5.472 1.00 76.44 103 TYR A C 1
ATOM 813 O O . TYR A 1 103 ? -8.054 -5.558 -4.807 1.00 76.44 103 TYR A O 1
ATOM 821 N N . SER A 1 104 ? -8.590 -7.655 -5.411 1.00 82.00 104 SER A N 1
ATOM 822 C CA . SER A 1 104 ? -9.733 -7.732 -4.499 1.00 82.00 104 SER A CA 1
ATOM 823 C C . SER A 1 104 ? -9.251 -7.970 -3.075 1.00 82.00 104 SER A C 1
ATOM 825 O O . SER A 1 104 ? -8.792 -9.057 -2.735 1.00 82.00 104 SER A O 1
ATOM 827 N N . GLN A 1 105 ? -9.370 -6.942 -2.247 1.00 92.06 105 GLN A N 1
ATOM 828 C CA . GLN A 1 105 ? -9.219 -7.026 -0.805 1.00 92.06 105 GLN A CA 1
ATOM 829 C C . GLN A 1 105 ? -10.116 -5.955 -0.184 1.00 92.06 105 GLN A C 1
ATOM 831 O O . GLN A 1 105 ? -10.017 -4.774 -0.517 1.00 92.06 105 GLN A O 1
ATOM 836 N N . THR A 1 106 ? -11.009 -6.360 0.710 1.00 96.50 106 THR A N 1
ATOM 837 C CA . THR A 1 106 ? -11.981 -5.472 1.342 1.00 96.50 106 THR A CA 1
ATOM 838 C C . THR A 1 106 ? -11.786 -5.489 2.858 1.00 96.50 106 THR A C 1
ATOM 840 O O . THR A 1 106 ? -12.273 -6.408 3.519 1.00 96.50 106 THR A O 1
ATOM 843 N N . PRO A 1 107 ? -11.119 -4.474 3.435 1.00 97.75 107 PRO A N 1
ATOM 844 C CA . PRO A 1 107 ? -11.051 -4.327 4.882 1.00 97.75 107 PRO A CA 1
ATOM 845 C C . PRO A 1 107 ? -12.439 -4.134 5.503 1.00 97.75 107 PRO A C 1
ATOM 847 O O . PRO A 1 107 ? -13.308 -3.493 4.903 1.00 97.75 107 PRO A O 1
ATOM 850 N N . GLN A 1 108 ? -12.646 -4.658 6.711 1.00 97.94 108 GLN A N 1
ATOM 851 C CA . GLN A 1 108 ? -13.901 -4.546 7.458 1.00 97.94 108 GLN A CA 1
ATOM 852 C C . GLN A 1 108 ? -13.640 -4.021 8.872 1.00 97.94 108 GLN A C 1
ATOM 854 O O . GLN A 1 108 ? -12.584 -4.271 9.448 1.00 97.94 108 GLN A O 1
ATOM 859 N N . LEU A 1 109 ? -14.607 -3.291 9.424 1.00 97.75 109 LEU A N 1
ATOM 860 C CA . LEU A 1 109 ? -14.605 -2.812 10.802 1.00 97.75 109 LEU A CA 1
ATOM 861 C C . LEU A 1 109 ? -15.951 -3.162 11.425 1.00 97.75 109 LEU A C 1
ATOM 863 O O . LEU A 1 109 ? -16.990 -2.841 10.848 1.00 97.75 109 LEU A O 1
ATOM 867 N N . ASP A 1 110 ? -15.908 -3.781 12.597 1.00 95.88 110 ASP A N 1
ATOM 868 C CA . ASP A 1 110 ? -17.064 -4.047 13.442 1.00 95.88 110 ASP A CA 1
ATOM 869 C C . ASP A 1 110 ? -16.802 -3.504 14.848 1.00 95.88 110 ASP A C 1
ATOM 871 O O . ASP A 1 110 ? -15.770 -3.779 15.459 1.00 95.88 110 ASP A O 1
ATOM 875 N N . ASP A 1 111 ? -17.717 -2.685 15.347 1.00 94.56 111 ASP A N 1
ATOM 876 C CA . ASP A 1 111 ? -17.706 -2.167 16.713 1.00 94.56 111 ASP A CA 1
ATOM 877 C C . ASP A 1 111 ? -19.087 -2.245 17.377 1.00 94.56 111 ASP A C 1
ATOM 879 O O . ASP A 1 111 ? -19.308 -1.583 18.389 1.00 94.56 111 ASP A O 1
ATOM 883 N N . ASN A 1 112 ? -20.029 -2.999 16.785 1.00 91.50 112 ASN A N 1
ATOM 884 C CA . ASN A 1 112 ? -21.456 -3.050 17.139 1.00 91.50 112 ASN A CA 1
ATOM 885 C C . ASN A 1 112 ? -22.220 -1.716 17.139 1.00 91.50 112 ASN A C 1
ATOM 887 O O . ASN A 1 112 ? -23.416 -1.685 17.433 1.00 91.50 112 ASN A O 1
ATOM 891 N N . GLU A 1 113 ? -21.574 -0.609 16.787 1.00 91.19 113 GLU A N 1
ATOM 892 C CA . GLU A 1 113 ? -22.122 0.740 16.907 1.00 91.19 113 GLU A CA 1
ATOM 893 C C . GLU A 1 113 ? -22.009 1.520 15.584 1.00 91.19 113 GLU A C 1
ATOM 895 O O . GLU A 1 113 ? -22.041 2.756 15.565 1.00 91.19 113 GLU A O 1
ATOM 900 N N . ASN A 1 114 ? -21.895 0.811 14.454 1.00 90.12 114 ASN A N 1
ATOM 901 C CA . ASN A 1 114 ? -21.732 1.379 13.109 1.00 90.12 114 ASN A CA 1
ATOM 902 C C . ASN A 1 114 ? -20.565 2.386 13.016 1.00 90.12 114 ASN A C 1
ATOM 904 O O . ASN A 1 114 ? -20.673 3.450 12.396 1.00 90.12 114 ASN A O 1
ATOM 908 N N . GLY A 1 115 ? -19.447 2.073 13.667 1.00 92.81 115 GLY A N 1
ATOM 909 C CA . GLY A 1 115 ? -18.241 2.892 13.697 1.00 92.81 115 GLY A CA 1
ATOM 910 C C . GLY A 1 115 ? -18.255 4.011 14.742 1.00 92.81 115 GLY A C 1
ATOM 911 O O . GLY A 1 115 ? -17.332 4.828 14.756 1.00 92.81 115 GLY A O 1
ATOM 912 N N . SER A 1 116 ? -19.294 4.126 15.577 1.00 95.19 116 SER A N 1
ATOM 913 C CA . SER A 1 116 ? -19.391 5.207 16.570 1.00 95.19 116 SER A CA 1
ATOM 914 C C . SER A 1 116 ? -18.326 5.086 17.656 1.00 95.19 116 SER A C 1
ATOM 916 O O . SER A 1 116 ? -17.683 6.087 17.983 1.00 95.19 116 SER A O 1
ATOM 918 N N . LEU A 1 117 ? -18.074 3.871 18.150 1.00 94.88 117 LEU A N 1
ATOM 919 C CA . LEU A 1 117 ? -17.012 3.613 19.117 1.00 94.88 117 LEU A CA 1
ATOM 920 C C . LEU A 1 117 ? -15.641 3.876 18.476 1.00 94.88 117 LEU A C 1
ATOM 922 O O . LEU A 1 117 ? -14.791 4.544 19.070 1.00 94.88 117 LEU A O 1
ATOM 926 N N . ALA A 1 118 ? -15.445 3.455 17.223 1.00 95.81 118 ALA A N 1
ATOM 927 C CA . ALA A 1 118 ? -14.195 3.688 16.497 1.00 95.81 118 ALA A CA 1
ATOM 928 C C . ALA A 1 118 ? -13.873 5.179 16.260 1.00 95.81 118 ALA A C 1
ATOM 930 O O . ALA A 1 118 ? -12.701 5.558 16.241 1.00 95.81 118 ALA A O 1
ATOM 931 N N . LYS A 1 119 ? -14.879 6.053 16.112 1.00 95.62 119 LYS A N 1
ATOM 932 C CA . LYS A 1 119 ? -14.679 7.504 15.890 1.00 95.62 119 LYS A CA 1
ATOM 933 C C . LYS A 1 119 ? -14.138 8.247 17.107 1.00 95.62 119 LYS A C 1
ATOM 935 O O . LYS A 1 119 ? -13.452 9.253 16.945 1.00 95.62 119 LYS A O 1
ATOM 940 N N . ILE A 1 120 ? -14.460 7.770 18.306 1.00 92.56 120 ILE A N 1
ATOM 941 C CA . ILE A 1 120 ? -14.004 8.360 19.572 1.00 92.56 120 ILE A CA 1
ATOM 942 C C . ILE A 1 120 ? -12.779 7.638 20.150 1.00 92.56 120 ILE A C 1
ATOM 944 O O . ILE A 1 120 ? -12.292 8.016 21.212 1.00 92.56 120 ILE A O 1
ATOM 948 N N . THR A 1 121 ? -12.289 6.595 19.473 1.00 92.38 121 THR A N 1
ATOM 949 C CA . THR A 1 121 ? -11.162 5.783 19.938 1.00 92.38 121 THR A CA 1
ATOM 950 C C . THR A 1 121 ? -9.863 6.208 19.273 1.00 92.38 121 THR A C 1
ATOM 952 O O . THR A 1 121 ? -9.787 6.309 18.049 1.00 92.38 121 THR A O 1
ATOM 955 N N . PHE A 1 122 ? -8.818 6.379 20.079 1.00 90.38 122 PHE A N 1
ATOM 956 C CA . PHE A 1 122 ? -7.445 6.600 19.633 1.00 90.38 122 PHE A CA 1
ATOM 957 C C . PHE A 1 122 ? -6.551 5.479 20.170 1.00 90.38 122 PHE A C 1
ATOM 959 O O . PHE A 1 122 ? -6.739 5.012 21.294 1.00 90.38 122 PHE A O 1
ATOM 966 N N . ILE A 1 123 ? -5.586 5.036 19.362 1.00 88.44 123 ILE A N 1
ATOM 967 C CA . ILE A 1 123 ? -4.587 4.037 19.760 1.00 88.44 123 ILE A CA 1
ATOM 968 C C . ILE A 1 123 ? -3.257 4.760 19.978 1.00 88.44 123 ILE A C 1
ATOM 970 O O . ILE A 1 123 ? -2.749 5.414 19.072 1.00 88.44 123 ILE A O 1
ATOM 974 N N . GLY A 1 124 ? -2.672 4.610 21.167 1.00 76.81 124 GLY A N 1
ATOM 975 C CA . GLY A 1 124 ? -1.428 5.284 21.551 1.00 76.81 124 GLY A 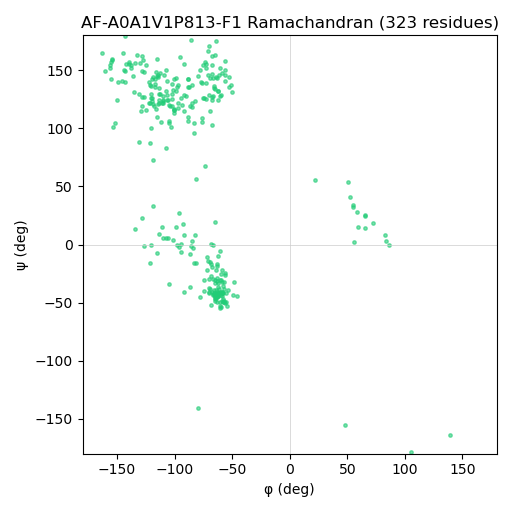CA 1
ATOM 976 C C . GLY A 1 124 ? -1.650 6.443 22.524 1.00 76.81 124 GLY A C 1
ATOM 977 O O . GLY A 1 124 ? -2.759 6.673 22.997 1.00 76.81 124 GLY A O 1
ATOM 978 N N . ASN A 1 125 ? -0.565 7.129 22.893 1.00 56.50 125 ASN A N 1
ATOM 979 C CA . ASN A 1 125 ? -0.599 8.129 23.958 1.00 56.50 125 ASN A CA 1
ATOM 980 C C . ASN A 1 125 ? -1.007 9.510 23.417 1.00 56.50 125 ASN A C 1
ATOM 982 O O . ASN A 1 125 ? -0.300 10.106 22.606 1.00 56.50 125 ASN A O 1
ATOM 986 N N . ASP A 1 126 ? -2.118 10.026 23.934 1.00 50.31 126 ASP A N 1
ATOM 987 C CA . ASP A 1 126 ? -2.830 11.246 23.520 1.00 50.31 126 ASP A CA 1
ATOM 988 C C . ASP A 1 126 ? -2.053 12.564 23.778 1.00 50.31 126 ASP A C 1
ATOM 990 O O . ASP A 1 126 ? -2.508 13.665 23.477 1.00 50.31 126 ASP A O 1
ATOM 994 N N . LEU A 1 127 ? -0.847 12.474 24.351 1.00 47.12 127 LEU A N 1
ATOM 995 C CA . LEU A 1 127 ? -0.080 13.612 24.877 1.00 47.12 127 LEU A CA 1
ATOM 996 C C . LEU A 1 127 ? 0.965 14.195 23.908 1.00 47.12 127 LEU A C 1
ATOM 998 O O . LEU A 1 127 ? 1.617 15.180 24.247 1.00 47.12 127 LEU A O 1
ATOM 1002 N N . VAL A 1 128 ? 1.135 13.627 22.707 1.00 48.62 128 VAL A N 1
ATOM 1003 C CA . VAL A 1 128 ? 2.124 14.100 21.706 1.00 48.62 128 VAL A CA 1
ATOM 1004 C C . VAL A 1 128 ? 1.446 14.735 20.479 1.00 48.62 128 VAL A C 1
ATOM 1006 O O . VAL A 1 128 ? 2.078 14.972 19.454 1.00 48.62 128 VAL A O 1
ATOM 1009 N N . GLN A 1 129 ? 0.157 15.074 20.568 1.00 46.34 129 GLN A N 1
ATOM 1010 C CA . GLN A 1 129 ? -0.627 15.580 19.432 1.00 46.34 129 GLN A CA 1
ATOM 1011 C C . GLN A 1 129 ? -0.231 16.985 18.913 1.00 46.34 129 GLN A C 1
ATOM 1013 O O . GLN A 1 129 ? -0.823 17.477 17.954 1.00 46.34 129 GLN A O 1
ATOM 1018 N N . SER A 1 130 ? 0.769 17.662 19.490 1.00 47.94 130 SER A N 1
ATOM 1019 C CA . SER A 1 130 ? 1.044 19.078 19.184 1.00 47.94 130 SER A CA 1
ATOM 1020 C C . SER A 1 130 ? 2.472 19.433 18.751 1.00 47.94 130 SER A C 1
ATOM 1022 O O . SER A 1 130 ? 2.702 20.597 18.432 1.00 47.94 130 SER A O 1
ATOM 1024 N N . ILE A 1 131 ? 3.429 18.494 18.680 1.00 51.94 131 ILE A N 1
ATOM 1025 C CA . ILE A 1 131 ? 4.856 18.872 18.515 1.00 51.94 131 ILE A CA 1
ATOM 1026 C C . ILE A 1 131 ? 5.530 18.289 17.258 1.00 51.94 131 ILE A C 1
ATOM 1028 O O . ILE A 1 131 ? 6.564 18.796 16.826 1.00 51.94 131 ILE A O 1
ATOM 1032 N N . SER A 1 132 ? 4.955 17.278 16.599 1.00 55.25 132 SER A N 1
ATOM 1033 C CA . SER A 1 132 ? 5.543 16.746 15.362 1.00 55.25 132 SER A CA 1
ATOM 1034 C C . SER A 1 132 ? 4.506 16.115 14.442 1.00 55.25 132 SER A C 1
ATOM 1036 O O . SER A 1 132 ? 4.102 14.977 14.647 1.00 55.25 132 SER A O 1
ATOM 1038 N N . LYS A 1 133 ? 4.103 16.848 13.402 1.00 71.06 133 LYS A N 1
ATOM 1039 C CA . LYS A 1 133 ? 3.417 16.266 12.245 1.00 71.06 133 LYS A CA 1
ATOM 1040 C C . LYS A 1 133 ? 4.473 15.740 11.281 1.00 71.06 133 LYS A C 1
ATOM 1042 O O . LYS A 1 133 ? 5.471 16.425 11.065 1.00 71.06 133 LYS A O 1
ATOM 1047 N N . GLY A 1 134 ? 4.249 14.551 10.725 1.00 81.19 134 GLY A N 1
ATOM 1048 C CA . GLY A 1 134 ? 5.081 14.051 9.637 1.00 81.19 134 GLY A CA 1
ATOM 1049 C C . GLY A 1 134 ? 4.975 14.923 8.381 1.00 81.19 134 GLY A C 1
ATOM 1050 O O . GLY A 1 134 ? 4.159 15.851 8.328 1.00 81.19 134 GLY A O 1
ATOM 1051 N N . PRO A 1 135 ? 5.777 14.626 7.349 1.00 91.94 135 PRO A N 1
ATOM 1052 C CA . PRO A 1 135 ? 5.715 15.340 6.081 1.00 91.94 135 PRO A CA 1
ATOM 1053 C C . PRO A 1 135 ? 4.315 15.308 5.456 1.00 91.94 135 PRO A C 1
ATOM 1055 O O . PRO A 1 135 ? 3.572 14.336 5.588 1.00 91.94 135 PRO A O 1
ATOM 1058 N N . GLU A 1 136 ? 3.968 16.347 4.706 1.00 93.06 136 GLU A N 1
ATOM 1059 C CA . GLU A 1 136 ? 2.716 16.455 3.962 1.00 93.06 136 GLU A CA 1
ATOM 1060 C C . GLU A 1 136 ? 3.005 16.438 2.457 1.00 93.06 136 GLU A C 1
ATOM 1062 O O . GLU A 1 136 ? 3.717 17.298 1.938 1.00 93.06 136 GLU A O 1
ATOM 1067 N N . ILE A 1 137 ? 2.423 15.484 1.726 1.00 94.75 137 ILE A N 1
ATOM 1068 C CA . ILE A 1 137 ? 2.511 15.466 0.263 1.00 94.75 137 ILE A CA 1
ATOM 1069 C C . ILE A 1 137 ? 1.436 16.399 -0.311 1.00 94.75 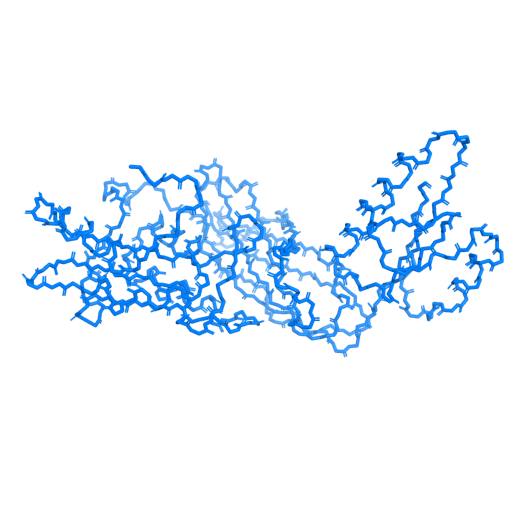137 ILE A C 1
ATOM 1071 O O . ILE A 1 137 ? 0.252 16.061 -0.357 1.00 94.75 137 ILE A O 1
ATOM 1075 N N . LEU A 1 138 ? 1.837 17.577 -0.788 1.00 95.38 138 LEU A N 1
ATOM 1076 C CA . LEU A 1 138 ? 0.935 18.619 -1.292 1.00 95.38 138 LEU A CA 1
ATOM 1077 C C . LEU A 1 138 ? 0.358 18.291 -2.663 1.00 95.38 138 LEU A C 1
ATOM 1079 O O . LEU A 1 138 ? -0.832 18.489 -2.899 1.00 95.38 138 LEU A O 1
ATOM 1083 N N . SER A 1 139 ? 1.159 17.723 -3.555 1.00 95.38 139 SER A N 1
ATOM 1084 C CA . SER A 1 139 ? 0.720 17.330 -4.893 1.00 95.38 139 SER A CA 1
ATOM 1085 C C . SER A 1 139 ? 1.577 16.201 -5.435 1.00 95.38 139 SER A C 1
ATOM 1087 O O . SER A 1 139 ? 2.701 16.000 -4.984 1.00 95.38 139 SER A O 1
ATOM 1089 N N . ILE A 1 140 ? 1.031 15.485 -6.409 1.00 95.94 140 ILE A N 1
ATOM 1090 C CA . ILE A 1 140 ? 1.705 14.445 -7.178 1.00 95.94 140 ILE A CA 1
ATOM 1091 C C . ILE A 1 140 ? 1.385 14.663 -8.659 1.00 95.94 140 ILE A C 1
ATOM 1093 O O . ILE A 1 140 ? 0.373 15.283 -8.979 1.00 95.94 140 ILE A O 1
ATOM 1097 N N . SER A 1 141 ? 2.239 14.179 -9.558 1.00 94.69 141 SER A N 1
ATOM 1098 C CA . SER A 1 141 ? 1.963 14.154 -10.993 1.00 94.69 141 SER A CA 1
ATOM 1099 C C . SER A 1 141 ? 0.621 13.485 -11.294 1.00 94.69 141 SER A C 1
ATOM 1101 O O . SER A 1 141 ? 0.338 12.404 -10.768 1.00 94.69 141 SER A O 1
ATOM 1103 N N . GLU A 1 142 ? -0.153 14.098 -12.187 1.00 96.44 142 GLU A N 1
ATOM 1104 C CA . GLU A 1 142 ? -1.388 13.527 -12.731 1.00 96.44 142 GLU A CA 1
ATOM 1105 C C . GLU A 1 142 ? -1.147 12.156 -13.389 1.00 96.44 142 GLU A C 1
ATOM 1107 O O . GLU A 1 142 ? -0.011 11.866 -13.792 1.00 96.44 142 GLU A O 1
ATOM 1112 N N . PRO A 1 143 ? -2.192 11.314 -13.522 1.00 95.88 143 PRO A N 1
ATOM 1113 C CA . PRO A 1 143 ? -2.105 10.051 -14.242 1.00 95.88 143 PRO A CA 1
ATOM 1114 C C . PRO A 1 143 ? -1.484 10.205 -15.634 1.00 95.88 143 PRO A C 1
ATOM 1116 O O . PRO A 1 143 ? -1.886 11.063 -16.422 1.00 95.88 143 PRO A O 1
ATOM 1119 N N . GLN A 1 144 ? -0.517 9.349 -15.953 1.00 96.88 144 GLN A N 1
ATOM 1120 C CA . GLN A 1 144 ? 0.232 9.402 -17.209 1.00 96.88 144 GLN A CA 1
ATOM 1121 C C . GLN A 1 144 ? -0.175 8.256 -18.132 1.00 96.88 144 GLN A C 1
ATOM 1123 O O . GLN A 1 144 ? -0.541 7.173 -17.684 1.00 96.88 144 GLN A O 1
ATOM 1128 N N . THR A 1 145 ? -0.083 8.474 -19.443 1.00 95.31 145 THR A N 1
ATOM 1129 C CA . THR A 1 145 ? -0.178 7.403 -20.443 1.00 95.31 145 THR A CA 1
ATOM 1130 C C . THR A 1 145 ? 1.120 7.353 -21.230 1.00 95.31 145 THR A C 1
ATOM 1132 O O . THR A 1 145 ? 1.497 8.346 -21.847 1.00 95.31 145 THR A O 1
ATOM 1135 N N . ILE A 1 146 ? 1.772 6.193 -21.237 1.00 91.81 146 ILE A N 1
ATOM 1136 C CA . ILE A 1 146 ? 3.000 5.945 -21.986 1.00 91.81 146 ILE A CA 1
ATOM 1137 C C . ILE A 1 146 ? 2.783 4.871 -23.060 1.00 91.81 146 ILE A C 1
ATOM 1139 O O . ILE A 1 146 ? 1.949 3.967 -22.942 1.00 91.81 146 ILE A O 1
ATOM 1143 N N . SER A 1 147 ? 3.520 5.000 -24.158 1.00 86.69 147 SER A N 1
ATOM 1144 C CA . SER A 1 147 ? 3.486 4.086 -25.299 1.00 86.69 147 SER A CA 1
ATOM 1145 C C . SER A 1 147 ? 4.864 4.062 -25.933 1.00 86.69 147 SER A C 1
ATOM 1147 O O . SER A 1 147 ? 5.475 5.119 -26.071 1.00 86.69 147 SER A O 1
ATOM 1149 N N . LEU A 1 148 ? 5.329 2.882 -26.345 1.00 79.69 148 LEU A N 1
ATOM 1150 C CA . LEU A 1 148 ? 6.654 2.714 -26.950 1.00 79.69 148 LEU A CA 1
ATOM 1151 C C . LEU A 1 148 ? 7.792 3.254 -26.057 1.00 79.69 148 LEU A C 1
ATOM 1153 O O . LEU A 1 148 ? 8.795 3.769 -26.539 1.00 79.69 148 LEU A O 1
ATOM 1157 N N . THR A 1 149 ? 7.618 3.159 -24.739 1.00 83.31 149 THR A N 1
ATOM 1158 C CA . THR A 1 149 ? 8.625 3.476 -23.721 1.00 83.31 149 THR A CA 1
ATOM 1159 C C . THR A 1 149 ? 8.293 2.715 -22.441 1.00 83.31 149 THR A C 1
ATOM 1161 O O . THR A 1 149 ? 7.131 2.377 -22.206 1.00 83.31 149 THR A O 1
ATOM 1164 N N . THR A 1 150 ? 9.309 2.460 -21.621 1.00 84.25 150 THR A N 1
ATOM 1165 C CA . THR A 1 150 ? 9.198 1.836 -20.293 1.00 84.25 150 THR A CA 1
ATOM 1166 C C . THR A 1 150 ? 9.433 2.838 -19.165 1.00 84.25 150 THR A C 1
ATOM 1168 O O . THR A 1 150 ? 9.517 2.448 -18.002 1.00 84.25 150 THR A O 1
ATOM 1171 N N . SER A 1 151 ? 9.584 4.122 -19.504 1.00 89.50 151 SER A N 1
ATOM 1172 C CA . SER A 1 151 ? 10.017 5.172 -18.587 1.00 89.50 151 SER A CA 1
ATOM 1173 C C . SER A 1 151 ? 8.919 6.197 -18.321 1.00 89.50 151 SER A C 1
ATOM 1175 O O . SER A 1 151 ? 8.273 6.671 -19.258 1.00 89.50 151 SER A O 1
ATOM 1177 N N . ALA A 1 152 ? 8.728 6.552 -17.049 1.00 94.62 152 ALA A N 1
ATOM 1178 C CA . ALA A 1 152 ? 7.923 7.701 -16.649 1.00 94.62 152 ALA A CA 1
ATOM 1179 C C . ALA A 1 152 ? 8.533 8.411 -15.434 1.00 94.62 152 ALA A C 1
ATOM 1181 O O . ALA A 1 152 ? 8.980 7.783 -14.469 1.00 94.62 152 ALA A O 1
ATOM 1182 N N . THR A 1 153 ? 8.484 9.741 -15.469 1.00 96.75 153 THR A N 1
ATOM 1183 C CA . THR A 1 153 ? 8.958 10.599 -14.382 1.00 96.75 153 THR A CA 1
ATOM 1184 C C . THR A 1 153 ? 7.801 10.961 -13.466 1.00 96.75 153 THR A C 1
ATOM 1186 O O . THR A 1 153 ? 6.796 11.520 -13.907 1.00 96.75 153 THR A O 1
ATOM 1189 N N . ILE A 1 154 ? 7.969 10.708 -12.173 1.00 97.88 154 ILE A N 1
ATOM 1190 C CA . ILE A 1 154 ? 7.031 11.110 -11.129 1.00 97.88 154 ILE A CA 1
ATOM 1191 C C . ILE A 1 154 ? 7.579 12.345 -10.431 1.00 97.88 154 ILE A C 1
ATOM 1193 O O . ILE A 1 154 ? 8.752 12.404 -10.061 1.00 97.88 154 ILE A O 1
ATOM 1197 N N . LYS A 1 155 ? 6.708 13.336 -10.245 1.00 97.81 155 LYS A N 1
ATOM 1198 C CA . LYS A 1 155 ? 7.006 14.585 -9.543 1.00 97.81 155 LYS A CA 1
ATOM 1199 C C . LYS A 1 155 ? 6.042 14.742 -8.382 1.00 97.81 155 LYS A C 1
ATOM 1201 O O . LYS A 1 155 ? 4.854 14.465 -8.523 1.00 97.81 155 LYS A O 1
ATOM 1206 N N . THR A 1 156 ? 6.545 15.221 -7.255 1.00 97.75 156 THR A N 1
ATOM 1207 C CA . THR A 1 156 ? 5.742 15.472 -6.062 1.00 97.75 156 THR A CA 1
ATOM 1208 C C . THR A 1 156 ? 6.232 16.723 -5.347 1.00 97.75 156 THR A C 1
ATOM 1210 O O . THR A 1 156 ? 7.418 17.049 -5.401 1.00 97.75 156 THR A O 1
ATOM 1213 N N . ILE A 1 157 ? 5.324 17.433 -4.682 1.00 97.62 157 ILE A N 1
ATOM 1214 C CA . ILE A 1 157 ? 5.661 18.563 -3.809 1.00 97.62 157 ILE A CA 1
ATOM 1215 C C . ILE A 1 157 ? 5.390 18.133 -2.378 1.00 97.62 157 ILE A C 1
ATOM 1217 O O . ILE A 1 157 ? 4.305 17.629 -2.084 1.00 97.62 157 ILE A O 1
ATOM 1221 N N . ILE A 1 158 ? 6.373 18.305 -1.501 1.00 97.44 158 ILE A N 1
ATOM 1222 C CA . ILE A 1 158 ? 6.313 17.826 -0.120 1.00 97.44 158 ILE A CA 1
ATOM 1223 C C . ILE A 1 158 ? 6.656 18.969 0.811 1.00 97.44 158 ILE A C 1
ATOM 1225 O O . ILE A 1 158 ? 7.709 19.583 0.654 1.00 97.44 158 ILE A O 1
ATOM 1229 N N . ARG A 1 159 ? 5.778 19.223 1.780 1.00 95.69 159 ARG A N 1
ATOM 1230 C CA . ARG A 1 159 ? 5.982 20.167 2.873 1.00 95.69 159 ARG A CA 1
ATOM 1231 C C . ARG A 1 159 ? 6.437 19.428 4.119 1.00 95.69 159 ARG A C 1
ATOM 1233 O O . ARG A 1 159 ? 5.862 18.404 4.474 1.00 95.69 159 ARG A O 1
ATOM 1240 N N . SER A 1 160 ? 7.443 19.952 4.805 1.00 92.38 160 SER A N 1
ATOM 1241 C CA . SER A 1 160 ? 7.900 19.411 6.082 1.00 92.38 160 SER A CA 1
ATOM 1242 C C . SER A 1 160 ? 8.602 20.484 6.905 1.00 92.38 160 SER A C 1
ATOM 1244 O O . SER A 1 160 ? 9.342 21.305 6.376 1.00 92.38 160 SER A O 1
ATOM 1246 N N . ASN A 1 161 ? 8.396 20.456 8.220 1.00 89.81 161 ASN A N 1
ATOM 1247 C CA . ASN A 1 161 ? 9.149 21.267 9.182 1.00 89.81 161 ASN A CA 1
ATOM 1248 C C . ASN A 1 161 ? 10.484 20.613 9.590 1.00 89.81 161 ASN A C 1
ATOM 1250 O O . ASN A 1 161 ? 11.250 21.183 10.367 1.00 89.81 161 ASN A O 1
ATOM 1254 N N . LYS A 1 162 ? 10.751 19.403 9.093 1.00 90.00 162 LYS A N 1
ATOM 1255 C CA . LYS A 1 162 ? 11.941 18.596 9.362 1.00 90.00 162 LYS A CA 1
ATOM 1256 C C . LYS A 1 162 ? 12.592 18.153 8.060 1.00 90.00 162 LYS A C 1
ATOM 1258 O O . LYS A 1 162 ? 11.950 18.077 7.012 1.00 90.00 162 LYS A O 1
ATOM 1263 N N . ILE A 1 163 ? 13.873 17.809 8.145 1.00 91.56 163 ILE A N 1
ATOM 1264 C CA . ILE A 1 163 ? 14.613 17.233 7.020 1.00 91.56 163 ILE A CA 1
ATOM 1265 C C . ILE A 1 163 ? 13.936 15.924 6.603 1.00 91.56 163 ILE A C 1
ATOM 1267 O O . ILE A 1 163 ? 13.710 15.053 7.444 1.00 91.56 163 ILE A O 1
ATOM 1271 N N . ILE A 1 164 ? 13.628 15.803 5.312 1.00 95.44 164 ILE A N 1
ATOM 1272 C CA . ILE A 1 164 ? 13.145 14.564 4.699 1.00 95.44 164 ILE A CA 1
ATOM 1273 C C . ILE A 1 164 ? 14.315 13.588 4.591 1.00 95.44 164 ILE A C 1
ATOM 1275 O O . ILE A 1 164 ? 15.352 13.936 4.031 1.00 95.44 164 ILE A O 1
ATOM 1279 N N . SER A 1 165 ? 14.151 12.391 5.149 1.00 95.00 165 SER A N 1
ATOM 1280 C CA . SER A 1 165 ? 15.140 11.314 5.095 1.00 95.00 165 SER A CA 1
ATOM 1281 C C . SER A 1 165 ? 14.991 10.458 3.840 1.00 95.00 165 SER A C 1
ATOM 1283 O O . SER A 1 165 ? 15.998 10.034 3.287 1.00 95.00 165 SER A O 1
ATOM 1285 N N . SER A 1 166 ? 13.761 10.219 3.374 1.00 95.12 166 SER A N 1
ATOM 1286 C CA . SER A 1 166 ? 13.502 9.489 2.126 1.00 95.12 166 SER A CA 1
ATOM 1287 C C . SER A 1 166 ? 12.145 9.846 1.522 1.00 95.12 166 SER A C 1
ATOM 1289 O O . SER A 1 166 ? 11.201 10.199 2.234 1.00 95.12 166 SER A O 1
ATOM 1291 N N . VAL A 1 167 ? 12.041 9.725 0.197 1.00 96.88 167 VAL A N 1
ATOM 1292 C CA . VAL A 1 167 ? 10.770 9.777 -0.537 1.00 96.88 167 VAL A CA 1
ATOM 1293 C C . VAL A 1 167 ? 10.699 8.567 -1.449 1.00 96.88 167 VAL A C 1
ATOM 1295 O O . VAL A 1 167 ? 11.488 8.450 -2.380 1.00 96.88 167 VAL A O 1
ATOM 1298 N N . ILE A 1 168 ? 9.757 7.665 -1.198 1.00 93.94 168 ILE A N 1
ATOM 1299 C CA . ILE A 1 168 ? 9.687 6.370 -1.878 1.00 93.94 168 ILE A CA 1
ATOM 1300 C C . ILE A 1 168 ? 8.359 6.247 -2.615 1.00 93.94 168 ILE A C 1
ATOM 1302 O O . ILE A 1 168 ? 7.293 6.434 -2.027 1.00 93.94 168 ILE A O 1
ATOM 1306 N N . ALA A 1 169 ? 8.427 5.888 -3.896 1.00 93.06 169 ALA A N 1
ATOM 1307 C CA . ALA A 1 169 ? 7.284 5.476 -4.698 1.00 93.06 169 ALA A CA 1
ATOM 1308 C C . ALA A 1 169 ? 7.252 3.951 -4.801 1.00 93.06 169 ALA A C 1
ATOM 1310 O O . ALA A 1 169 ? 8.150 3.347 -5.380 1.00 93.06 169 ALA A O 1
ATOM 1311 N N . SER A 1 170 ? 6.208 3.336 -4.250 1.00 87.75 170 SER A N 1
ATOM 1312 C CA . SER A 1 170 ? 5.904 1.912 -4.440 1.00 87.75 170 SER A CA 1
ATOM 1313 C C . SER A 1 170 ? 5.047 1.726 -5.686 1.00 87.75 170 SER A C 1
ATOM 1315 O O . SER A 1 170 ? 4.102 2.491 -5.886 1.00 87.75 170 SER A O 1
ATOM 1317 N N . ILE A 1 171 ? 5.367 0.730 -6.511 1.00 87.56 171 ILE A N 1
ATOM 1318 C CA . ILE A 1 171 ? 4.762 0.518 -7.828 1.00 87.56 171 ILE A CA 1
ATOM 1319 C C . ILE A 1 171 ? 3.987 -0.793 -7.841 1.00 87.56 171 ILE A C 1
ATOM 1321 O O . ILE A 1 171 ? 4.572 -1.866 -7.881 1.00 87.56 171 ILE A O 1
ATOM 1325 N N . TYR A 1 172 ? 2.668 -0.704 -7.897 1.00 82.38 172 TYR A N 1
ATOM 1326 C CA . TYR A 1 172 ? 1.771 -1.839 -8.051 1.00 82.38 172 TYR A CA 1
ATOM 1327 C C . TYR A 1 172 ? 1.565 -2.104 -9.544 1.00 82.38 172 TYR A C 1
ATOM 1329 O O . TYR A 1 172 ? 0.901 -1.300 -10.212 1.00 82.38 172 TYR A O 1
ATOM 1337 N N . PRO A 1 173 ? 2.164 -3.168 -10.100 1.00 81.12 173 PRO A N 1
ATOM 1338 C CA . PRO A 1 173 ? 1.997 -3.494 -11.505 1.00 81.12 173 PRO A CA 1
ATOM 1339 C C . PRO A 1 173 ? 0.576 -3.996 -11.829 1.00 81.12 173 PRO A C 1
ATOM 1341 O O . PRO A 1 173 ? -0.221 -4.224 -10.920 1.00 81.12 173 PRO A O 1
ATOM 1344 N N . PRO A 1 174 ? 0.233 -4.159 -13.119 1.00 79.94 174 PRO A N 1
ATOM 1345 C CA . PRO A 1 174 ? -1.037 -4.757 -13.529 1.00 79.94 174 PRO A CA 1
ATOM 1346 C C . PRO A 1 174 ? -1.212 -6.190 -12.992 1.00 79.94 174 PRO A C 1
ATOM 1348 O O . PRO A 1 174 ? -0.237 -6.938 -12.902 1.00 79.94 174 PRO A O 1
ATOM 1351 N N . GLU A 1 175 ? -2.460 -6.592 -12.708 1.00 62.69 175 GLU A N 1
ATOM 1352 C CA . GLU A 1 175 ? -2.814 -7.851 -12.017 1.00 62.69 175 GLU A CA 1
ATOM 1353 C C . GLU A 1 175 ? -2.143 -9.119 -12.554 1.00 62.69 175 GLU A C 1
ATOM 1355 O O . GLU A 1 175 ? -1.831 -10.029 -11.792 1.00 62.69 175 GLU A O 1
ATOM 1360 N N . THR A 1 176 ? -1.876 -9.167 -13.859 1.00 55.56 176 THR A N 1
ATOM 1361 C CA . THR A 1 176 ? -1.351 -10.342 -14.570 1.00 55.56 176 THR A CA 1
ATOM 1362 C C . THR A 1 176 ? 0.017 -10.845 -14.091 1.00 55.56 176 THR A C 1
ATOM 1364 O O . THR A 1 176 ? 0.489 -11.850 -14.612 1.00 55.56 176 THR A O 1
ATOM 1367 N N . ILE A 1 177 ? 0.682 -10.147 -13.164 1.00 56.34 177 ILE A N 1
ATOM 1368 C CA . ILE A 1 177 ? 2.036 -10.475 -12.686 1.00 56.34 177 ILE A CA 1
ATOM 1369 C C . ILE A 1 177 ? 2.038 -10.867 -11.196 1.00 56.34 177 ILE A C 1
ATOM 1371 O O . ILE A 1 177 ? 3.066 -11.306 -10.690 1.00 56.34 177 ILE A O 1
ATOM 1375 N N . PHE A 1 178 ? 0.920 -10.734 -10.467 1.00 56.47 178 PHE A N 1
ATOM 1376 C CA . PHE A 1 178 ? 0.906 -11.090 -9.046 1.00 56.47 178 PHE A CA 1
ATOM 1377 C C . PHE A 1 178 ? 0.677 -12.595 -8.839 1.00 56.47 178 PHE A C 1
ATOM 1379 O O . PHE A 1 178 ? -0.465 -13.046 -8.797 1.00 56.47 178 PHE A O 1
ATOM 1386 N N . SER A 1 179 ? 1.749 -13.371 -8.665 1.00 51.12 179 SER A N 1
ATOM 1387 C CA . SER A 1 179 ? 1.684 -14.680 -8.003 1.00 51.12 179 SER A CA 1
ATOM 1388 C C . SER A 1 179 ? 1.360 -14.522 -6.508 1.00 51.12 179 SER A C 1
ATOM 1390 O O . SER A 1 179 ? 1.571 -13.463 -5.910 1.00 51.12 179 SER A O 1
ATOM 1392 N N . GLU A 1 180 ? 0.773 -15.558 -5.910 1.00 53.91 180 GLU A N 1
ATOM 1393 C CA . GLU A 1 180 ? 0.252 -15.537 -4.533 1.00 53.91 180 GLU A CA 1
ATOM 1394 C C . GLU A 1 180 ? 1.351 -15.464 -3.454 1.00 53.91 180 GLU A C 1
ATOM 1396 O O . GLU A 1 180 ? 1.069 -15.055 -2.328 1.00 53.91 180 GLU A O 1
ATOM 1401 N N . ASP A 1 181 ? 2.608 -15.725 -3.818 1.00 48.22 181 ASP A N 1
ATOM 1402 C CA . ASP A 1 181 ? 3.752 -15.717 -2.906 1.00 48.22 181 ASP A CA 1
ATOM 1403 C C . ASP A 1 181 ? 4.439 -14.348 -2.846 1.00 48.22 181 ASP A C 1
ATOM 1405 O O . ASP A 1 181 ? 4.989 -13.891 -3.844 1.00 48.22 181 ASP A O 1
ATOM 1409 N N . SER A 1 182 ? 4.395 -13.702 -1.672 1.00 51.09 182 SER A N 1
ATOM 1410 C CA . SER A 1 182 ? 5.315 -12.656 -1.167 1.00 51.09 182 SER A CA 1
ATOM 1411 C C . SER A 1 182 ? 6.133 -11.873 -2.213 1.00 51.09 182 SER A C 1
ATOM 1413 O O . SER A 1 182 ? 7.359 -11.769 -2.139 1.00 51.09 182 SER A O 1
ATOM 1415 N N . ILE A 1 183 ? 5.455 -11.251 -3.182 1.00 58.00 183 ILE A N 1
ATOM 1416 C CA . ILE A 1 183 ? 6.140 -10.459 -4.205 1.00 58.00 183 ILE A CA 1
ATOM 1417 C C . ILE A 1 183 ? 6.757 -9.223 -3.561 1.00 58.00 183 ILE A C 1
ATOM 1419 O O . ILE A 1 183 ? 6.082 -8.406 -2.925 1.00 58.00 183 ILE A O 1
ATOM 1423 N N . LYS A 1 184 ? 8.058 -9.053 -3.797 1.00 65.06 184 LYS A N 1
ATOM 1424 C CA . LYS A 1 184 ? 8.735 -7.782 -3.585 1.00 65.06 184 LYS A CA 1
ATOM 1425 C C . LYS A 1 184 ? 8.206 -6.787 -4.615 1.00 65.06 184 LYS A C 1
ATOM 1427 O O . LYS A 1 184 ? 8.557 -6.848 -5.791 1.00 65.06 184 LYS A O 1
ATOM 1432 N N . ILE A 1 185 ? 7.331 -5.893 -4.176 1.00 73.81 185 ILE A N 1
ATOM 1433 C CA . ILE A 1 185 ? 6.805 -4.817 -5.005 1.00 73.81 185 ILE A CA 1
ATOM 1434 C C . ILE A 1 185 ? 7.949 -3.847 -5.327 1.00 73.81 185 ILE A C 1
ATOM 1436 O O . ILE A 1 185 ? 8.609 -3.364 -4.397 1.00 73.81 185 ILE A O 1
ATOM 1440 N N . PRO A 1 186 ? 8.183 -3.524 -6.613 1.00 82.38 186 PRO A N 1
ATOM 1441 C CA . PRO A 1 186 ? 9.226 -2.590 -6.985 1.00 82.38 186 PRO A CA 1
ATOM 1442 C C . PRO A 1 186 ? 8.944 -1.207 -6.403 1.00 82.38 186 PRO A C 1
ATOM 1444 O O . PRO A 1 186 ? 7.808 -0.734 -6.333 1.00 82.38 186 PRO A O 1
ATOM 1447 N N . SER A 1 187 ? 10.013 -0.536 -6.002 1.00 87.81 187 SER A N 1
ATOM 1448 C CA . SER A 1 187 ? 9.962 0.834 -5.521 1.00 87.81 187 SER A CA 1
ATOM 1449 C C . SER A 1 187 ? 11.183 1.604 -5.988 1.00 87.81 187 SER A C 1
ATOM 1451 O O . SER A 1 187 ? 12.236 1.014 -6.224 1.00 87.81 187 SER A O 1
ATOM 1453 N N . PHE A 1 188 ? 11.060 2.921 -6.077 1.00 92.25 188 PHE A N 1
ATOM 1454 C CA . PHE A 1 188 ? 12.174 3.809 -6.392 1.00 92.25 188 PHE A CA 1
ATOM 1455 C C . PHE A 1 188 ? 12.112 5.072 -5.540 1.00 92.25 188 PHE A C 1
ATOM 1457 O O . PHE A 1 188 ? 11.052 5.454 -5.035 1.00 92.25 188 PHE A O 1
ATOM 1464 N N . GLU A 1 189 ? 13.267 5.703 -5.374 1.00 95.50 189 GLU A N 1
ATOM 1465 C CA . GLU A 1 189 ? 13.405 6.933 -4.608 1.00 95.50 189 GLU A CA 1
ATOM 1466 C C . GLU A 1 189 ? 13.162 8.165 -5.489 1.00 95.50 189 GLU A C 1
ATOM 1468 O O . GLU A 1 189 ? 13.543 8.207 -6.663 1.00 95.50 189 GLU A O 1
ATOM 1473 N N . LEU A 1 190 ? 12.516 9.177 -4.914 1.00 98.06 190 LEU A N 1
ATOM 1474 C CA . LEU A 1 190 ? 12.399 10.503 -5.499 1.00 98.06 190 LEU A CA 1
ATOM 1475 C C . LEU A 1 190 ? 13.392 11.430 -4.798 1.00 98.06 190 LEU A C 1
ATOM 1477 O O . LEU A 1 190 ? 13.404 11.548 -3.576 1.00 98.06 190 LEU A O 1
ATOM 1481 N N . ILE A 1 191 ? 14.189 12.140 -5.586 1.00 97.56 191 ILE A N 1
ATOM 1482 C CA . ILE A 1 191 ? 15.248 13.021 -5.097 1.00 97.56 191 ILE A CA 1
ATOM 1483 C C . ILE A 1 191 ? 14.768 14.471 -5.129 1.00 97.56 191 ILE A C 1
ATOM 1485 O O . ILE A 1 191 ? 14.065 14.882 -6.057 1.00 97.56 191 ILE A O 1
ATOM 1489 N N . LYS A 1 192 ? 15.152 15.257 -4.117 1.00 97.31 192 LYS A N 1
ATOM 1490 C CA . LYS A 1 192 ? 14.878 16.697 -4.064 1.00 97.31 192 LYS A CA 1
ATOM 1491 C C . LYS A 1 192 ? 15.571 17.400 -5.234 1.00 97.31 192 LYS A C 1
ATOM 1493 O O . LYS A 1 192 ? 16.787 17.301 -5.368 1.00 97.31 192 LYS A O 1
ATOM 1498 N N . VAL A 1 193 ? 14.815 18.144 -6.040 1.00 96.81 193 VAL A N 1
ATOM 1499 C CA . VAL A 1 193 ? 15.357 18.911 -7.179 1.00 96.81 193 VAL A CA 1
ATOM 1500 C C . VAL A 1 193 ? 15.438 20.409 -6.910 1.00 96.81 193 VAL A C 1
ATOM 1502 O O . VAL A 1 193 ? 16.357 21.065 -7.387 1.00 96.81 193 VAL A O 1
ATOM 1505 N N . SER A 1 194 ? 14.496 20.962 -6.147 1.00 95.62 194 SER A N 1
ATOM 1506 C CA . SER A 1 194 ? 14.473 22.381 -5.786 1.00 95.62 194 SER A CA 1
ATOM 1507 C C . SER A 1 194 ? 13.544 22.622 -4.600 1.00 95.62 194 SER A C 1
ATOM 1509 O O . SER A 1 194 ? 12.702 21.781 -4.278 1.00 95.62 194 SER A O 1
ATOM 1511 N N . ASP A 1 195 ? 13.656 23.789 -3.975 1.00 95.62 195 ASP A N 1
ATOM 1512 C CA . ASP A 1 195 ? 12.624 24.290 -3.067 1.00 95.62 195 ASP A CA 1
ATOM 1513 C C . ASP A 1 195 ? 11.398 24.771 -3.857 1.00 95.62 195 ASP A C 1
ATOM 1515 O O . ASP A 1 195 ? 11.484 25.059 -5.058 1.00 95.62 195 ASP A O 1
ATOM 1519 N N . GLN A 1 196 ? 10.241 24.807 -3.199 1.00 92.88 196 GLN A N 1
ATOM 1520 C CA . GLN A 1 196 ? 9.014 25.342 -3.772 1.00 92.88 196 GLN A CA 1
ATOM 1521 C C . GLN A 1 196 ? 9.024 26.874 -3.624 1.00 92.88 196 GLN A C 1
ATOM 1523 O O . GLN A 1 196 ? 9.130 27.362 -2.500 1.00 92.88 196 GLN A O 1
ATOM 1528 N N . PRO A 1 197 ? 8.884 27.654 -4.714 1.00 88.31 197 PRO A N 1
ATOM 1529 C CA . PRO A 1 197 ? 9.031 29.113 -4.653 1.00 88.31 197 PRO A CA 1
ATOM 1530 C C . PRO A 1 197 ? 8.076 29.810 -3.673 1.00 88.31 197 PRO A C 1
ATOM 1532 O O . PRO A 1 197 ? 8.466 30.770 -3.015 1.00 88.31 197 PRO A O 1
ATOM 1535 N N . ASP A 1 198 ? 6.847 29.304 -3.559 1.00 89.75 198 ASP A N 1
ATOM 1536 C CA . ASP A 1 198 ? 5.770 29.935 -2.785 1.00 89.75 198 ASP A CA 1
ATOM 1537 C C . ASP A 1 198 ? 5.645 29.399 -1.346 1.00 89.75 198 ASP A C 1
ATOM 1539 O O . ASP A 1 198 ? 4.758 29.814 -0.601 1.00 89.75 198 ASP A O 1
ATOM 1543 N N . ASP A 1 199 ? 6.499 28.452 -0.946 1.00 90.31 199 ASP A N 1
ATOM 1544 C CA . ASP A 1 199 ? 6.449 27.821 0.374 1.00 90.31 199 ASP A CA 1
ATOM 1545 C C . ASP A 1 199 ? 7.843 27.353 0.798 1.00 90.31 199 ASP A C 1
ATOM 1547 O O . ASP A 1 199 ? 8.344 26.327 0.339 1.00 90.31 199 ASP A O 1
ATOM 1551 N N . SER A 1 200 ? 8.454 28.094 1.725 1.00 87.31 200 SER A N 1
ATOM 1552 C CA . SER A 1 200 ? 9.820 27.850 2.205 1.00 87.31 200 SER A CA 1
ATOM 1553 C C . SER A 1 200 ? 10.009 26.511 2.920 1.00 87.31 200 SER A C 1
ATOM 1555 O O . SER A 1 200 ? 11.142 26.089 3.127 1.00 87.31 200 SER A O 1
ATOM 1557 N N . ASN A 1 201 ? 8.920 25.863 3.339 1.00 91.81 201 ASN A N 1
ATOM 1558 C CA . ASN A 1 201 ? 8.951 24.549 3.978 1.00 91.81 201 ASN A CA 1
ATOM 1559 C C . ASN A 1 201 ? 8.562 23.432 3.008 1.00 91.81 201 ASN A C 1
ATOM 1561 O O . ASN A 1 201 ? 8.445 22.279 3.428 1.00 91.81 201 ASN A O 1
ATOM 1565 N N . ALA A 1 202 ? 8.334 23.750 1.732 1.00 95.56 202 ALA A N 1
ATOM 1566 C CA . ALA A 1 202 ? 8.032 22.775 0.707 1.00 95.56 202 ALA A CA 1
ATOM 1567 C C . ALA A 1 202 ? 9.154 22.664 -0.323 1.00 95.56 202 ALA A C 1
ATOM 1569 O O . ALA A 1 202 ? 9.848 23.621 -0.656 1.00 95.56 202 ALA A O 1
ATOM 1570 N N . ALA A 1 203 ? 9.321 21.458 -0.847 1.00 97.00 203 ALA A N 1
ATOM 1571 C CA . ALA A 1 203 ? 10.297 21.158 -1.876 1.00 97.00 203 ALA A CA 1
ATOM 1572 C C . ALA A 1 203 ? 9.709 20.231 -2.933 1.00 97.00 203 ALA A C 1
ATOM 1574 O O . ALA A 1 203 ? 8.781 19.455 -2.684 1.00 97.00 203 ALA A O 1
ATOM 1575 N N . ILE A 1 204 ? 10.276 20.326 -4.129 1.00 97.44 204 ILE A N 1
ATOM 1576 C CA . ILE A 1 204 ? 9.939 19.494 -5.270 1.00 97.44 204 ILE A CA 1
ATOM 1577 C C . ILE A 1 204 ? 10.866 18.282 -5.266 1.00 97.44 204 ILE A C 1
ATOM 1579 O O . ILE A 1 204 ? 12.088 18.427 -5.233 1.00 97.44 204 ILE A O 1
ATOM 1583 N N . TYR A 1 205 ? 10.277 17.095 -5.360 1.00 98.25 205 TYR A N 1
ATOM 1584 C CA . TYR A 1 205 ? 10.988 15.832 -5.511 1.00 98.25 205 TYR A CA 1
ATOM 1585 C C . TYR A 1 205 ? 10.614 15.185 -6.841 1.00 98.25 205 TYR A C 1
ATOM 1587 O O . TYR A 1 205 ? 9.457 15.250 -7.271 1.00 98.25 205 TYR A O 1
ATOM 1595 N N . THR A 1 206 ? 11.589 14.556 -7.493 1.00 98.06 206 THR A N 1
ATOM 1596 C CA . THR A 1 206 ? 11.378 13.833 -8.750 1.00 98.06 206 THR A CA 1
ATOM 1597 C C . THR A 1 206 ? 12.092 12.498 -8.740 1.00 98.06 206 THR A C 1
ATOM 1599 O O . THR A 1 206 ? 13.206 12.399 -8.235 1.00 98.06 206 THR A O 1
ATOM 1602 N N . GLY A 1 207 ? 11.494 11.499 -9.370 1.00 97.00 207 GLY A N 1
ATOM 1603 C CA . GLY A 1 207 ? 12.138 10.218 -9.621 1.00 97.00 207 GLY A CA 1
ATOM 1604 C C . GLY A 1 207 ? 11.698 9.679 -10.971 1.00 97.00 207 GLY A C 1
ATOM 1605 O O . GLY A 1 207 ? 10.590 9.964 -11.427 1.00 97.00 207 GLY A O 1
ATOM 1606 N N . ASN A 1 208 ? 12.576 8.922 -11.614 1.00 94.00 208 ASN A N 1
ATOM 1607 C CA . ASN A 1 208 ? 12.290 8.274 -12.883 1.00 94.00 208 ASN A CA 1
ATOM 1608 C C . ASN A 1 208 ? 12.273 6.760 -12.678 1.00 94.00 208 ASN A C 1
ATOM 1610 O O . ASN A 1 208 ? 13.217 6.208 -12.112 1.00 94.00 208 ASN A O 1
ATOM 1614 N N . TYR A 1 209 ? 11.218 6.102 -13.149 1.00 92.50 209 TYR A N 1
ATOM 1615 C CA . TYR A 1 209 ? 11.139 4.649 -13.175 1.00 92.50 209 TYR A CA 1
ATOM 1616 C C . TYR A 1 209 ? 11.147 4.158 -14.614 1.00 92.50 209 TYR A C 1
ATOM 1618 O O . TYR A 1 209 ? 10.360 4.639 -15.422 1.00 92.50 209 TYR A O 1
ATOM 1626 N N . ASN A 1 210 ? 12.025 3.197 -14.916 1.00 86.62 210 ASN A N 1
ATOM 1627 C CA . ASN A 1 210 ? 12.346 2.764 -16.283 1.00 86.62 210 ASN A CA 1
ATOM 1628 C C . ASN A 1 210 ? 11.904 1.330 -16.609 1.00 86.62 210 ASN A C 1
ATOM 1630 O O . ASN A 1 210 ? 12.284 0.805 -17.657 1.00 86.62 210 ASN A O 1
ATOM 1634 N N . SER A 1 211 ? 11.126 0.695 -15.729 1.00 85.12 211 SER A N 1
ATOM 1635 C CA . SER A 1 211 ? 10.734 -0.715 -15.863 1.00 85.12 211 SER A CA 1
ATOM 1636 C C . SER A 1 211 ? 9.214 -0.903 -15.983 1.00 85.12 211 SER A C 1
ATOM 1638 O O . SER A 1 211 ? 8.666 -1.902 -15.518 1.00 85.12 211 SER A O 1
ATOM 1640 N N . PHE A 1 212 ? 8.502 0.040 -16.616 1.00 87.06 212 PHE A N 1
ATOM 1641 C CA . PHE A 1 212 ? 7.093 -0.131 -17.005 1.00 87.06 212 PHE A CA 1
ATOM 1642 C C . PHE A 1 212 ? 6.966 -1.080 -18.214 1.00 87.06 212 PHE A C 1
ATOM 1644 O O . PHE A 1 212 ? 6.640 -0.672 -19.328 1.00 87.06 212 PHE A O 1
ATOM 1651 N N . ASN A 1 213 ? 7.283 -2.357 -17.993 1.00 76.81 213 ASN A N 1
ATOM 1652 C CA . ASN A 1 213 ? 7.538 -3.344 -19.050 1.00 76.81 213 ASN A CA 1
ATOM 1653 C C . ASN A 1 213 ? 6.309 -4.177 -19.448 1.00 76.81 213 ASN A C 1
ATOM 1655 O O . ASN A 1 213 ? 6.383 -4.967 -20.391 1.00 76.81 213 ASN A O 1
ATOM 1659 N N . VAL A 1 214 ? 5.191 -4.034 -18.733 1.00 78.50 214 VAL A N 1
ATOM 1660 C CA . VAL A 1 214 ? 3.961 -4.805 -18.955 1.00 78.50 214 VAL A CA 1
ATOM 1661 C C . VAL A 1 214 ? 2.840 -3.857 -19.354 1.00 78.50 214 VAL A C 1
ATOM 1663 O O . VAL A 1 214 ? 2.691 -2.770 -18.811 1.00 78.50 214 VAL A O 1
ATOM 1666 N N . GLN A 1 215 ? 2.043 -4.255 -20.337 1.00 83.31 215 GLN A N 1
ATOM 1667 C CA . GLN A 1 215 ? 0.860 -3.500 -20.723 1.00 83.31 215 GLN A CA 1
ATOM 1668 C C . GLN A 1 215 ? -0.177 -3.514 -19.590 1.00 83.31 215 GLN A C 1
ATOM 1670 O O . GLN A 1 215 ? -0.447 -4.560 -19.005 1.00 83.31 215 GLN A O 1
ATOM 1675 N N . GLY A 1 216 ? -0.786 -2.363 -19.309 1.00 86.81 216 GLY A N 1
ATOM 1676 C CA . GLY A 1 216 ? -1.807 -2.230 -18.273 1.00 86.81 216 GLY A CA 1
ATOM 1677 C C . GLY A 1 216 ? -1.663 -0.950 -17.460 1.00 86.81 216 GLY A C 1
ATOM 1678 O O . GLY A 1 216 ? -0.990 -0.004 -17.872 1.00 86.81 216 GLY A O 1
ATOM 1679 N N . VAL A 1 217 ? -2.336 -0.911 -16.312 1.00 88.88 217 VAL A N 1
ATOM 1680 C CA . VAL A 1 217 ? -2.303 0.227 -15.390 1.00 88.88 217 VAL A CA 1
ATOM 1681 C C . VAL A 1 217 ? -1.393 -0.104 -14.219 1.00 88.88 217 VAL A C 1
ATOM 1683 O O . VAL A 1 217 ? -1.656 -1.037 -13.467 1.00 88.88 217 VAL A O 1
ATOM 1686 N N . TYR A 1 218 ? -0.336 0.683 -14.061 1.00 89.69 218 TYR A N 1
ATOM 1687 C CA . TYR A 1 218 ? 0.476 0.691 -12.856 1.00 89.69 218 TYR A CA 1
ATOM 1688 C C . TYR A 1 218 ? -0.096 1.712 -11.886 1.00 89.69 218 TYR A C 1
ATOM 1690 O O . TYR A 1 218 ? -0.268 2.878 -12.251 1.00 89.69 218 TYR A O 1
ATOM 1698 N N . HIS A 1 219 ? -0.345 1.303 -10.648 1.00 88.81 219 HIS A N 1
ATOM 1699 C CA . HIS A 1 219 ? -0.691 2.220 -9.567 1.00 88.81 219 HIS A CA 1
ATOM 1700 C C . HIS A 1 219 ? 0.565 2.540 -8.765 1.00 88.81 219 HIS A C 1
ATOM 1702 O O . HIS A 1 219 ? 1.378 1.663 -8.497 1.00 88.81 219 HIS A O 1
ATOM 1708 N N . LEU A 1 220 ? 0.757 3.801 -8.394 1.00 91.25 220 LEU A N 1
ATOM 1709 C CA . LEU A 1 220 ? 1.909 4.232 -7.611 1.00 91.25 220 LEU A CA 1
ATOM 1710 C C . LEU A 1 220 ? 1.425 4.850 -6.306 1.00 91.25 220 LEU A C 1
ATOM 1712 O O . LEU A 1 220 ? 0.493 5.651 -6.328 1.00 91.25 220 LEU A O 1
ATOM 1716 N N . SER A 1 221 ? 2.072 4.511 -5.192 1.00 89.50 221 SER A N 1
ATOM 1717 C CA . SER A 1 221 ? 1.837 5.132 -3.882 1.00 89.50 221 SER A CA 1
ATOM 1718 C C . SER A 1 221 ? 3.131 5.735 -3.349 1.00 89.50 221 SER A C 1
ATOM 1720 O O . SER A 1 221 ? 4.139 5.037 -3.230 1.00 89.50 221 SER A O 1
ATOM 1722 N N . ILE A 1 222 ? 3.110 7.039 -3.079 1.00 92.88 222 ILE A N 1
ATOM 1723 C CA . ILE A 1 222 ? 4.286 7.828 -2.712 1.00 92.88 222 ILE A CA 1
ATOM 1724 C C . ILE A 1 222 ? 4.195 8.153 -1.227 1.00 92.88 222 ILE A C 1
ATOM 1726 O O . ILE A 1 222 ? 3.161 8.640 -0.771 1.00 92.88 222 ILE A O 1
ATOM 1730 N N . TYR A 1 223 ? 5.290 7.934 -0.504 1.00 92.25 223 TYR A N 1
ATOM 1731 C CA . TYR A 1 223 ? 5.453 8.281 0.906 1.00 92.25 223 TYR A CA 1
ATOM 1732 C C . TYR A 1 223 ? 6.706 9.126 1.090 1.00 92.25 223 TYR A C 1
ATOM 1734 O O . TYR A 1 223 ? 7.696 8.921 0.390 1.00 92.25 223 TYR A O 1
ATOM 1742 N N . ALA A 1 224 ? 6.680 10.028 2.064 1.00 94.38 224 ALA A N 1
ATOM 1743 C CA . ALA A 1 224 ? 7.868 10.713 2.544 1.00 94.38 224 ALA A CA 1
ATOM 1744 C C . ALA A 1 224 ? 8.066 10.454 4.026 1.00 94.38 224 ALA A C 1
ATOM 1746 O O . ALA A 1 224 ? 7.115 10.524 4.799 1.00 94.38 224 ALA A O 1
ATOM 1747 N N . THR A 1 225 ? 9.307 10.208 4.412 1.00 91.31 225 THR A N 1
ATOM 1748 C CA . THR A 1 225 ? 9.697 10.000 5.801 1.00 91.31 225 THR A CA 1
ATOM 1749 C C . THR A 1 225 ? 10.661 11.102 6.195 1.00 91.31 225 THR A C 1
ATOM 1751 O O . THR A 1 225 ? 11.552 11.452 5.422 1.00 91.31 225 THR A O 1
ATOM 1754 N N . ASP A 1 226 ? 10.478 11.693 7.371 1.00 91.69 226 ASP A N 1
ATOM 1755 C CA . ASP A 1 226 ? 11.428 12.660 7.914 1.00 91.69 226 ASP A CA 1
ATOM 1756 C C . ASP A 1 226 ? 12.569 11.983 8.692 1.00 91.69 226 ASP A C 1
ATOM 1758 O O . ASP A 1 226 ? 12.630 10.761 8.848 1.00 91.69 226 ASP A O 1
ATOM 1762 N N . LYS A 1 227 ? 13.528 12.781 9.162 1.00 90.69 227 LYS A N 1
ATOM 1763 C CA . LYS A 1 227 ? 14.656 12.305 9.977 1.00 90.69 227 LYS A CA 1
ATOM 1764 C C . LYS A 1 227 ? 14.249 11.707 11.332 1.00 90.69 227 LYS A C 1
ATOM 1766 O O . LYS A 1 227 ? 15.046 11.000 11.935 1.00 90.69 227 LYS A O 1
ATOM 1771 N N . ASP A 1 228 ? 13.040 11.999 11.807 1.00 85.12 228 ASP A N 1
ATOM 1772 C CA . ASP A 1 228 ? 12.505 11.497 13.073 1.00 85.12 228 ASP A CA 1
ATOM 1773 C C . ASP A 1 228 ? 11.569 10.294 12.836 1.00 85.12 228 ASP A C 1
ATOM 1775 O O . ASP A 1 228 ? 10.852 9.870 13.738 1.00 85.12 228 ASP A O 1
ATOM 1779 N N . SER A 1 229 ? 11.622 9.710 11.630 1.00 84.19 229 SER A N 1
ATOM 1780 C CA . SER A 1 229 ? 10.845 8.547 11.186 1.00 84.19 229 SER A CA 1
ATOM 1781 C C . SER A 1 229 ? 9.331 8.769 11.100 1.00 84.19 229 SER A C 1
ATOM 1783 O O . SER A 1 229 ? 8.580 7.805 10.929 1.00 84.19 229 SER A O 1
ATOM 1785 N N . PHE A 1 230 ? 8.856 10.018 11.134 1.00 83.94 230 PHE A N 1
ATOM 1786 C CA . PHE A 1 230 ? 7.456 10.295 10.829 1.00 83.94 230 PHE A CA 1
ATOM 1787 C C . PHE A 1 230 ? 7.233 10.166 9.328 1.00 83.94 230 PHE A C 1
ATOM 1789 O O . PHE A 1 230 ? 7.919 10.793 8.519 1.00 83.94 230 PHE A O 1
ATOM 1796 N N . THR A 1 231 ? 6.254 9.344 8.961 1.00 85.50 231 THR A N 1
ATOM 1797 C CA . THR A 1 231 ? 5.891 9.086 7.567 1.00 85.50 231 THR A CA 1
ATOM 1798 C C . THR A 1 231 ? 4.635 9.865 7.198 1.00 85.50 231 THR A C 1
ATOM 1800 O O . THR A 1 231 ? 3.673 9.914 7.968 1.00 85.50 231 THR A O 1
ATOM 1803 N N . SER A 1 232 ? 4.637 10.446 6.003 1.00 89.00 232 SER A N 1
ATOM 1804 C CA . SER A 1 232 ? 3.507 11.152 5.420 1.00 89.00 232 SER A CA 1
ATOM 1805 C C . SER A 1 232 ? 2.329 10.227 5.154 1.00 89.00 232 SER A C 1
ATOM 1807 O O . SER A 1 232 ? 2.462 9.009 4.993 1.00 89.00 232 SER A O 1
ATOM 1809 N N . MET A 1 233 ? 1.164 10.839 4.963 1.00 84.31 233 MET A N 1
ATOM 1810 C CA . MET A 1 233 ? 0.079 10.147 4.280 1.00 84.31 233 MET A CA 1
ATOM 1811 C C . MET A 1 233 ? 0.439 9.899 2.815 1.00 84.31 233 MET A C 1
ATOM 1813 O O . MET A 1 233 ? 1.086 10.760 2.205 1.00 84.31 233 MET A O 1
ATOM 1817 N N . PRO A 1 234 ? 0.048 8.747 2.239 1.00 87.06 234 PRO A N 1
ATOM 1818 C CA . PRO A 1 234 ? 0.318 8.479 0.841 1.00 87.06 234 PRO A CA 1
ATOM 1819 C C . PRO A 1 234 ? -0.465 9.394 -0.085 1.00 87.06 234 PRO A C 1
ATOM 1821 O O . PRO A 1 234 ? -1.644 9.675 0.144 1.00 87.06 234 PRO A O 1
ATOM 1824 N N . LYS A 1 235 ? 0.152 9.732 -1.216 1.00 90.75 235 LYS A N 1
ATOM 1825 C CA . LYS A 1 235 ? -0.581 10.130 -2.422 1.00 90.75 235 LYS A CA 1
ATOM 1826 C C . LYS A 1 235 ? -0.369 9.116 -3.527 1.00 90.75 235 LYS A C 1
ATOM 1828 O O . LYS A 1 235 ? 0.704 8.533 -3.648 1.00 90.75 235 LYS A O 1
ATOM 1833 N N . THR A 1 236 ? -1.422 8.908 -4.311 1.00 90.25 236 THR A N 1
ATOM 1834 C CA . THR A 1 236 ? -1.448 7.908 -5.377 1.00 90.25 236 THR A CA 1
ATOM 1835 C C . THR A 1 236 ? -1.568 8.562 -6.745 1.00 90.25 236 THR A C 1
ATOM 1837 O O . THR A 1 236 ? -2.213 9.599 -6.885 1.00 90.25 236 THR A O 1
ATOM 1840 N N . THR A 1 237 ? -0.938 7.953 -7.745 1.00 94.50 237 THR A N 1
ATOM 1841 C CA . THR A 1 237 ? -1.078 8.284 -9.171 1.00 94.50 237 THR A CA 1
ATOM 1842 C C . THR A 1 237 ? -1.034 6.991 -9.988 1.00 94.50 237 THR A C 1
ATOM 1844 O O . THR A 1 237 ? -0.902 5.905 -9.414 1.00 94.50 237 THR A O 1
ATOM 1847 N N . SER A 1 238 ? -1.161 7.071 -11.309 1.00 93.25 238 SER A N 1
ATOM 1848 C CA . SER A 1 238 ? -1.063 5.902 -12.180 1.00 93.25 238 SER A CA 1
ATOM 1849 C C . SER A 1 238 ? -0.299 6.173 -13.470 1.00 93.25 238 SER A C 1
ATOM 1851 O O . SER A 1 238 ? -0.213 7.302 -13.952 1.00 93.25 238 SER A O 1
ATOM 1853 N N . VAL A 1 239 ? 0.261 5.103 -14.031 1.00 95.12 239 VAL A N 1
ATOM 1854 C CA . VAL A 1 239 ? 0.905 5.094 -15.345 1.00 95.12 239 VAL A CA 1
ATOM 1855 C C . VAL A 1 239 ? 0.248 4.003 -16.183 1.00 95.12 239 VAL A C 1
ATOM 1857 O O . VAL A 1 239 ? 0.315 2.821 -15.853 1.00 95.12 239 VAL A O 1
ATOM 1860 N N . VAL A 1 240 ? -0.419 4.401 -17.264 1.00 93.38 240 VAL A N 1
ATOM 1861 C CA . VAL A 1 240 ? -1.070 3.496 -18.216 1.00 93.38 240 VAL A CA 1
ATOM 1862 C C . VAL A 1 240 ? -0.112 3.193 -19.360 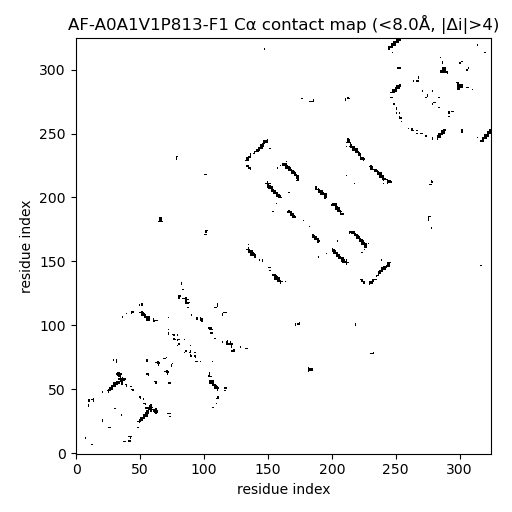1.00 93.38 240 VAL A C 1
ATOM 1864 O O . VAL A 1 240 ? 0.275 4.094 -20.101 1.00 93.38 240 VAL A O 1
ATOM 1867 N N . VAL A 1 241 ? 0.227 1.922 -19.550 1.00 90.62 241 VAL A N 1
ATOM 1868 C CA . VAL A 1 241 ? 1.082 1.446 -20.643 1.00 90.62 241 VAL A CA 1
ATOM 1869 C C . VAL A 1 241 ? 0.199 0.851 -21.739 1.00 90.62 241 VAL A C 1
ATOM 1871 O O . VAL A 1 241 ? -0.450 -0.169 -21.513 1.00 90.62 241 VAL A O 1
ATOM 1874 N N . LYS A 1 242 ? 0.147 1.483 -22.923 1.00 83.44 242 LYS A N 1
ATOM 1875 C CA . LYS A 1 242 ? -0.699 1.027 -24.052 1.00 83.44 242 LYS A CA 1
ATOM 1876 C C . LYS A 1 242 ? 0.007 0.072 -25.016 1.00 83.44 242 LYS A C 1
ATOM 1878 O O . LYS A 1 242 ? -0.603 -0.894 -25.449 1.00 83.44 242 LYS A O 1
ATOM 1883 N N . ASN A 1 243 ? 1.275 0.338 -25.324 1.00 70.06 243 ASN A N 1
ATOM 1884 C CA . ASN A 1 243 ? 2.127 -0.506 -26.164 1.00 70.06 243 ASN A CA 1
ATOM 1885 C C . ASN A 1 243 ? 3.448 -0.697 -25.422 1.00 70.06 243 ASN A C 1
ATOM 1887 O O . ASN A 1 243 ? 4.350 0.139 -25.540 1.00 70.06 243 ASN A O 1
ATOM 1891 N N . ALA A 1 244 ? 3.507 -1.727 -24.579 1.00 62.47 244 ALA A N 1
ATOM 1892 C CA . ALA A 1 244 ? 4.681 -1.992 -23.765 1.00 62.47 244 ALA A CA 1
ATOM 1893 C C . ALA A 1 244 ? 5.850 -2.401 -24.665 1.00 62.47 244 ALA A C 1
ATOM 1895 O O . ALA A 1 244 ? 5.757 -3.371 -25.418 1.00 62.47 244 ALA A O 1
ATOM 1896 N N . ILE A 1 245 ? 6.967 -1.686 -24.553 1.00 64.56 245 ILE A N 1
ATOM 1897 C CA . ILE A 1 245 ? 8.247 -2.256 -24.956 1.00 64.56 245 ILE A CA 1
ATOM 1898 C C . ILE A 1 245 ? 8.624 -3.207 -23.827 1.00 64.56 245 ILE A C 1
ATOM 1900 O O . ILE A 1 245 ? 8.980 -2.771 -22.740 1.00 64.56 245 ILE A O 1
ATOM 1904 N N . SER A 1 246 ? 8.498 -4.513 -24.031 1.00 63.06 246 SER A N 1
ATOM 1905 C CA . SER A 1 246 ? 9.061 -5.454 -23.062 1.00 63.06 246 SER A CA 1
ATOM 1906 C C . SER A 1 246 ? 10.576 -5.483 -23.260 1.00 63.06 246 SER A C 1
ATOM 1908 O O . SER A 1 246 ? 11.023 -5.757 -24.374 1.00 63.06 246 SER A O 1
ATOM 1910 N N . ASN A 1 247 ? 11.365 -5.255 -22.220 1.00 69.31 247 ASN A N 1
ATOM 1911 C CA . ASN A 1 247 ? 12.809 -5.458 -22.302 1.00 69.31 247 ASN A CA 1
ATOM 1912 C C . ASN A 1 247 ? 13.124 -6.960 -22.373 1.00 69.31 247 ASN A C 1
ATOM 1914 O O . ASN A 1 247 ? 12.406 -7.773 -21.790 1.00 69.31 247 ASN A O 1
ATOM 1918 N N . ARG A 1 248 ? 14.178 -7.332 -23.106 1.00 77.88 248 ARG A N 1
ATOM 1919 C CA . ARG A 1 248 ? 14.713 -8.701 -23.134 1.00 77.88 248 ARG A CA 1
ATOM 1920 C C . ARG A 1 248 ? 16.027 -8.729 -22.363 1.00 77.88 248 ARG A C 1
ATOM 1922 O O . ARG 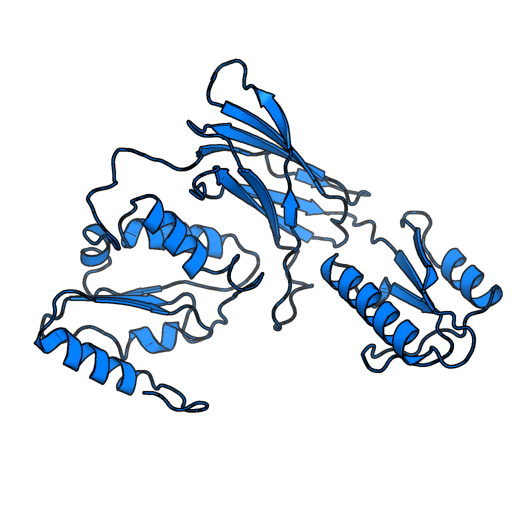A 1 248 ? 16.919 -7.921 -22.631 1.00 77.88 248 ARG A O 1
ATOM 1929 N N . ALA A 1 249 ? 16.134 -9.657 -21.423 1.00 84.62 249 ALA A N 1
ATOM 1930 C CA . ALA A 1 249 ? 17.365 -9.920 -20.696 1.00 84.62 249 ALA A CA 1
ATOM 1931 C C . ALA A 1 249 ? 17.975 -11.234 -21.180 1.00 84.62 249 ALA A C 1
ATOM 1933 O O . ALA A 1 249 ? 17.262 -12.199 -21.431 1.00 84.62 249 ALA A O 1
ATOM 1934 N N . ILE A 1 250 ? 19.295 -11.265 -21.296 1.00 87.56 250 ILE A N 1
ATOM 1935 C CA . ILE A 1 250 ? 20.057 -12.464 -21.619 1.00 87.56 250 ILE A CA 1
ATOM 1936 C C . ILE A 1 250 ? 20.987 -12.719 -20.439 1.00 87.56 250 ILE A C 1
ATOM 1938 O O . ILE A 1 250 ? 21.796 -11.852 -20.104 1.00 87.56 250 ILE A O 1
ATOM 1942 N N . ILE A 1 251 ? 20.873 -13.884 -19.808 1.00 88.75 251 ILE A N 1
ATOM 1943 C CA . ILE A 1 251 ? 21.822 -14.345 -18.794 1.00 88.75 251 ILE A CA 1
ATOM 1944 C C . ILE A 1 251 ? 22.751 -15.342 -19.472 1.00 88.75 251 ILE A C 1
ATOM 1946 O O . ILE A 1 251 ? 22.306 -16.389 -19.936 1.00 88.75 251 ILE A O 1
ATOM 1950 N N . LEU A 1 252 ? 24.035 -15.011 -19.541 1.00 87.31 252 LEU A N 1
ATOM 1951 C CA . LEU A 1 252 ? 25.073 -15.902 -20.035 1.00 87.31 252 LEU A CA 1
ATOM 1952 C C . LEU A 1 252 ? 25.876 -16.416 -18.843 1.00 87.31 252 LEU A C 1
ATOM 1954 O O . LEU A 1 252 ? 26.678 -15.675 -18.283 1.00 87.31 252 LEU A O 1
ATOM 1958 N N . GLY A 1 253 ? 25.630 -17.672 -18.481 1.00 82.81 253 GLY A N 1
ATOM 1959 C CA . GLY A 1 253 ? 26.393 -18.411 -17.489 1.00 82.81 253 GLY A CA 1
ATOM 1960 C C . GLY A 1 253 ? 27.626 -19.044 -18.116 1.00 82.81 253 GLY A C 1
ATOM 1961 O O . GLY A 1 253 ? 27.516 -19.856 -19.039 1.00 82.81 253 GLY A O 1
ATOM 1962 N N . SER A 1 254 ? 28.796 -18.700 -17.600 1.00 74.56 254 SER A N 1
ATOM 1963 C CA . SER A 1 254 ? 30.066 -19.340 -17.919 1.00 74.56 254 SER A CA 1
ATOM 1964 C C . SER A 1 254 ? 30.730 -19.819 -16.633 1.00 74.56 254 SER A C 1
ATOM 1966 O O . SER A 1 254 ? 30.502 -19.290 -15.551 1.00 74.56 254 SER A O 1
ATOM 1968 N N . PHE A 1 255 ? 31.579 -20.833 -16.738 1.00 71.81 255 PHE A N 1
ATOM 1969 C CA . PHE A 1 255 ? 32.400 -21.266 -15.614 1.00 71.81 255 PHE A CA 1
ATOM 1970 C C . PHE A 1 255 ? 33.817 -21.584 -16.091 1.00 71.81 255 PHE A C 1
ATOM 1972 O O . PHE A 1 255 ? 34.021 -21.963 -17.246 1.00 71.81 255 PHE A O 1
ATOM 1979 N N . TYR A 1 256 ? 34.783 -21.426 -15.190 1.00 57.09 256 TYR A N 1
ATOM 1980 C CA . TYR A 1 256 ? 36.114 -22.018 -15.293 1.00 57.09 256 TYR A CA 1
ATOM 1981 C C . TYR A 1 256 ? 36.237 -23.028 -14.143 1.00 57.09 256 TYR A C 1
ATOM 1983 O O . TYR A 1 256 ? 36.080 -22.649 -12.988 1.00 57.09 256 TYR A O 1
ATOM 1991 N N . ASP A 1 257 ? 36.482 -24.305 -14.454 1.00 64.88 257 ASP A N 1
ATOM 1992 C CA . ASP A 1 257 ? 36.644 -25.402 -13.480 1.00 64.88 257 ASP A CA 1
ATOM 1993 C C . ASP A 1 257 ? 35.547 -25.475 -12.379 1.00 64.88 257 ASP A C 1
ATOM 1995 O O . ASP A 1 257 ? 34.401 -25.091 -12.600 1.00 64.88 257 ASP A O 1
ATOM 1999 N N . ASN A 1 258 ? 35.858 -26.067 -11.219 1.00 66.50 258 ASN A N 1
ATOM 2000 C CA . ASN A 1 258 ? 34.949 -26.592 -10.182 1.00 66.50 258 ASN A CA 1
ATOM 2001 C C . ASN A 1 258 ? 34.055 -25.552 -9.450 1.00 66.50 258 ASN A C 1
ATOM 2003 O O . ASN A 1 258 ? 33.565 -25.830 -8.355 1.00 66.50 258 ASN A O 1
ATOM 2007 N N . GLU A 1 259 ? 33.840 -24.363 -10.012 1.00 78.19 259 GLU A N 1
ATOM 2008 C CA . GLU A 1 259 ? 33.102 -23.241 -9.408 1.00 78.19 259 GLU A CA 1
ATOM 2009 C C . GLU A 1 259 ? 31.602 -23.210 -9.754 1.00 78.19 259 GLU A C 1
ATOM 2011 O O . GLU A 1 259 ? 30.896 -22.271 -9.378 1.00 78.19 259 GLU A O 1
ATOM 2016 N N . TRP A 1 260 ? 31.082 -24.257 -10.407 1.00 84.69 260 TRP A N 1
ATOM 2017 C CA . TRP A 1 260 ? 29.675 -24.346 -10.821 1.00 84.69 260 TRP A CA 1
ATOM 2018 C C . TRP A 1 260 ? 28.651 -23.945 -9.737 1.00 84.69 260 TRP A C 1
ATOM 2020 O O . TRP A 1 260 ? 27.767 -23.151 -10.054 1.00 84.69 260 TRP A O 1
ATOM 2030 N N . PRO A 1 261 ? 28.767 -24.372 -8.459 1.00 86.94 261 PRO A N 1
ATOM 2031 C CA . PRO A 1 261 ? 27.792 -23.988 -7.433 1.00 86.94 261 PRO A CA 1
ATOM 2032 C C . PRO A 1 261 ? 27.685 -22.471 -7.201 1.00 86.94 261 PRO A C 1
ATOM 2034 O O . PRO A 1 261 ? 26.626 -21.965 -6.829 1.00 86.94 261 PRO A O 1
ATOM 2037 N N . VAL A 1 262 ? 28.777 -21.724 -7.406 1.00 85.06 262 VAL A N 1
ATOM 2038 C CA . VAL A 1 262 ? 28.789 -20.260 -7.258 1.00 85.06 262 VAL A CA 1
ATOM 2039 C C . VAL A 1 262 ? 28.147 -19.601 -8.475 1.00 85.06 262 VAL A C 1
ATOM 2041 O O . VAL A 1 262 ? 27.302 -18.718 -8.312 1.00 85.06 262 VAL A O 1
ATOM 2044 N N . THR A 1 263 ? 28.500 -20.056 -9.681 1.00 86.06 263 THR A N 1
ATOM 2045 C CA . THR A 1 263 ? 27.881 -19.603 -10.934 1.00 86.06 263 THR A CA 1
ATOM 2046 C C . THR A 1 263 ? 26.373 -19.846 -10.916 1.00 86.06 263 THR A C 1
ATOM 2048 O O . THR A 1 263 ? 25.607 -18.925 -11.188 1.00 86.06 263 THR A O 1
ATOM 2051 N N . GLU A 1 264 ? 25.933 -21.041 -10.514 1.00 87.50 264 GLU A N 1
ATOM 2052 C CA . GLU A 1 264 ? 24.518 -21.400 -10.396 1.00 87.50 264 GLU A CA 1
ATOM 2053 C C . GLU A 1 264 ? 23.775 -20.453 -9.447 1.00 87.50 264 GLU A C 1
ATOM 2055 O O . GLU A 1 264 ? 22.772 -19.848 -9.827 1.00 87.50 264 GLU A O 1
ATOM 2060 N N . LYS A 1 265 ? 24.325 -20.215 -8.249 1.00 87.12 265 LYS A N 1
ATOM 2061 C CA . LYS A 1 265 ? 23.742 -19.273 -7.285 1.00 87.12 265 LYS A CA 1
ATOM 2062 C C . LYS A 1 265 ? 23.622 -17.852 -7.849 1.00 87.12 265 LYS A C 1
ATOM 2064 O O . LYS A 1 265 ? 22.612 -17.184 -7.616 1.00 87.12 265 LYS A O 1
ATOM 2069 N N . ASN A 1 266 ? 24.636 -17.373 -8.568 1.00 86.62 266 ASN A N 1
ATOM 2070 C CA . ASN A 1 266 ? 24.626 -16.034 -9.156 1.00 86.62 266 ASN A CA 1
ATOM 2071 C C . ASN A 1 266 ? 23.625 -15.922 -10.315 1.00 86.62 266 ASN A C 1
ATOM 2073 O O . ASN A 1 266 ? 22.942 -14.902 -10.423 1.00 86.62 266 ASN A O 1
ATOM 2077 N N . ILE A 1 267 ? 23.485 -16.970 -11.133 1.00 89.56 267 ILE A N 1
ATOM 2078 C CA . ILE A 1 267 ? 22.458 -17.055 -12.178 1.00 89.56 267 ILE A CA 1
ATOM 2079 C C . ILE A 1 267 ? 21.065 -16.990 -11.552 1.00 89.56 267 ILE A C 1
ATOM 2081 O O . ILE A 1 267 ? 20.264 -16.151 -11.963 1.00 89.56 267 ILE A O 1
ATOM 2085 N N . SER A 1 268 ? 20.787 -17.797 -10.524 1.00 87.56 268 SER A N 1
ATOM 2086 C CA . SER A 1 268 ? 19.502 -17.768 -9.814 1.00 87.56 268 SER A CA 1
ATOM 2087 C C . SER A 1 268 ? 19.215 -16.393 -9.209 1.00 87.56 268 SER A C 1
ATOM 2089 O O . SER A 1 268 ? 18.094 -15.894 -9.303 1.00 87.56 268 SER A O 1
ATOM 2091 N N . LEU A 1 269 ? 20.222 -15.736 -8.624 1.00 86.06 269 LEU A N 1
ATOM 2092 C CA . LEU A 1 269 ? 20.065 -14.390 -8.074 1.00 86.06 269 LEU A CA 1
ATOM 2093 C C . LEU A 1 269 ? 19.746 -13.358 -9.164 1.00 86.06 269 LEU A C 1
ATOM 2095 O O . LEU A 1 269 ? 18.837 -12.546 -8.983 1.00 86.06 269 LEU A O 1
ATOM 2099 N N . ALA A 1 270 ? 20.461 -13.385 -10.291 1.00 86.12 270 ALA A N 1
ATOM 2100 C CA . ALA A 1 270 ? 20.205 -12.491 -11.417 1.00 86.12 270 ALA A CA 1
ATOM 2101 C C . ALA A 1 270 ? 18.812 -12.725 -12.016 1.00 86.12 270 ALA A C 1
ATOM 2103 O O . ALA A 1 270 ? 18.079 -11.766 -12.257 1.00 86.12 270 ALA A O 1
ATOM 2104 N N . TYR A 1 271 ? 18.417 -13.989 -12.173 1.00 85.75 271 TYR A N 1
ATOM 2105 C CA . TYR A 1 271 ? 17.098 -14.386 -12.651 1.00 85.75 271 TYR A CA 1
ATOM 2106 C C . TYR A 1 271 ? 15.980 -13.858 -11.743 1.00 85.75 271 TYR A C 1
ATOM 2108 O O . TYR A 1 271 ? 15.117 -13.103 -12.190 1.00 85.75 271 TYR A O 1
ATOM 2116 N N . ASN A 1 272 ? 16.052 -14.145 -10.440 1.00 82.31 272 ASN A N 1
ATOM 2117 C CA . ASN A 1 272 ? 15.070 -13.677 -9.457 1.00 82.31 272 ASN A CA 1
ATOM 2118 C C . ASN A 1 272 ? 1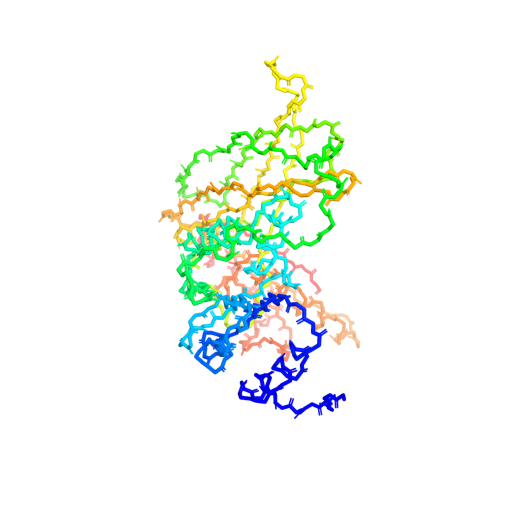5.039 -12.146 -9.350 1.00 82.31 272 ASN A C 1
ATOM 2120 O O . ASN A 1 272 ? 13.982 -11.546 -9.154 1.00 82.31 272 ASN A O 1
ATOM 2124 N N . THR A 1 273 ? 16.188 -11.491 -9.533 1.00 81.31 273 THR A N 1
ATOM 2125 C CA . THR A 1 273 ? 16.255 -10.028 -9.595 1.00 81.31 273 THR A CA 1
ATOM 2126 C C . THR A 1 273 ? 15.496 -9.503 -10.811 1.00 81.31 273 THR A C 1
ATOM 2128 O O . THR A 1 273 ? 14.715 -8.565 -10.668 1.00 81.31 273 THR A O 1
ATOM 2131 N N . LEU A 1 274 ? 15.651 -10.110 -11.990 1.00 81.19 274 LEU A N 1
ATOM 2132 C CA . LEU A 1 274 ? 14.899 -9.723 -13.186 1.00 81.19 274 LEU A CA 1
ATOM 2133 C C . LEU A 1 274 ? 13.392 -9.933 -13.007 1.00 81.19 274 LEU A C 1
ATOM 2135 O O . LEU A 1 274 ? 12.622 -9.034 -13.349 1.00 81.19 274 LEU A O 1
ATOM 2139 N N . LEU A 1 275 ? 12.968 -11.040 -12.391 1.00 78.62 275 LEU A N 1
ATOM 2140 C CA . LEU A 1 275 ? 11.560 -11.251 -12.037 1.00 78.62 275 LEU A CA 1
ATOM 2141 C C . LEU A 1 275 ? 11.037 -10.156 -11.095 1.00 78.62 275 LEU A C 1
ATOM 2143 O O . LEU A 1 275 ? 9.977 -9.581 -11.338 1.00 78.62 275 LEU A O 1
ATOM 2147 N N . SER A 1 276 ? 11.820 -9.771 -10.081 1.00 70.00 276 SER A N 1
ATOM 2148 C CA . SER A 1 276 ? 11.471 -8.655 -9.182 1.00 70.00 276 SER A CA 1
ATOM 2149 C C . SER A 1 276 ? 11.399 -7.294 -9.895 1.00 70.00 276 SER A C 1
ATOM 2151 O O . SER A 1 276 ? 10.740 -6.369 -9.427 1.00 70.00 276 SER A O 1
ATOM 2153 N N . GLN A 1 277 ? 12.057 -7.172 -11.052 1.00 74.19 277 GLN A N 1
ATOM 2154 C CA . GLN A 1 277 ? 11.998 -6.017 -11.952 1.00 74.19 277 GLN A CA 1
ATOM 2155 C C . GLN A 1 277 ? 10.928 -6.175 -13.045 1.00 74.19 277 GLN A C 1
ATOM 2157 O O . GLN A 1 277 ? 10.950 -5.450 -14.043 1.00 74.19 277 GLN A O 1
ATOM 2162 N N . LEU A 1 278 ? 9.981 -7.100 -12.852 1.00 73.62 278 LEU A N 1
ATOM 2163 C CA . LEU A 1 278 ? 8.831 -7.344 -13.722 1.00 73.62 278 LEU A CA 1
ATOM 2164 C C . LEU A 1 278 ? 9.197 -7.867 -15.119 1.00 73.62 278 LEU A C 1
ATOM 2166 O O . LEU A 1 278 ? 8.431 -7.696 -16.071 1.00 73.62 278 LEU A O 1
ATOM 2170 N N . TYR A 1 279 ? 10.357 -8.513 -15.264 1.00 77.06 279 TYR A N 1
ATOM 2171 C CA . TYR A 1 279 ? 10.587 -9.389 -16.410 1.00 77.06 279 TYR A CA 1
ATOM 2172 C C . TYR A 1 279 ? 9.758 -10.659 -16.219 1.00 77.06 279 TYR A C 1
ATOM 2174 O O . TYR A 1 279 ? 9.673 -11.201 -15.125 1.00 77.06 279 TYR A O 1
ATOM 2182 N N . SER A 1 280 ? 9.148 -11.143 -17.293 1.00 75.19 280 SER A N 1
ATOM 2183 C CA . SER A 1 280 ? 8.553 -12.483 -17.338 1.00 75.19 280 SER A CA 1
ATOM 2184 C C . SER A 1 280 ? 9.575 -13.491 -17.858 1.00 75.19 280 SER A C 1
ATOM 2186 O O . SER A 1 280 ? 10.382 -13.102 -18.701 1.00 75.19 280 SER A O 1
ATOM 2188 N N . ASP A 1 281 ? 9.446 -14.775 -17.525 1.00 79.25 281 ASP A N 1
ATOM 2189 C CA . ASP A 1 281 ? 10.345 -15.852 -17.995 1.00 79.25 281 ASP A CA 1
ATOM 2190 C C . ASP A 1 281 ? 10.565 -15.827 -19.519 1.00 79.25 281 ASP A C 1
ATOM 2192 O O . ASP A 1 281 ? 11.682 -15.857 -20.018 1.00 79.25 281 ASP A O 1
ATOM 2196 N N . LYS A 1 282 ? 9.489 -15.617 -20.286 1.00 78.19 282 LYS A N 1
ATOM 2197 C CA . LYS A 1 282 ? 9.493 -15.481 -21.760 1.00 78.19 282 LYS A CA 1
ATOM 2198 C C . LYS A 1 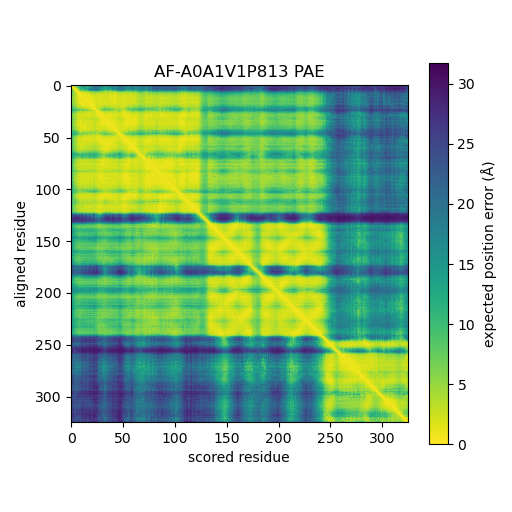282 ? 10.287 -14.282 -22.312 1.00 78.19 282 LYS A C 1
ATOM 2200 O O . LYS A 1 282 ? 10.469 -14.177 -23.524 1.00 78.19 282 LYS A O 1
ATOM 2205 N N . ASN A 1 283 ? 10.728 -13.369 -21.450 1.00 79.50 283 ASN A N 1
ATOM 2206 C CA . ASN A 1 283 ? 11.580 -12.225 -21.779 1.00 79.50 283 ASN A CA 1
ATOM 2207 C C . ASN A 1 283 ? 13.009 -12.374 -21.215 1.00 79.50 283 ASN A C 1
ATOM 2209 O O . ASN A 1 283 ? 13.795 -11.432 -21.342 1.00 79.50 283 ASN A O 1
ATOM 2213 N N . ILE A 1 284 ? 13.346 -13.522 -20.616 1.00 86.00 284 ILE A N 1
ATOM 2214 C CA . ILE A 1 284 ? 14.682 -13.849 -20.116 1.00 86.00 284 ILE A CA 1
ATOM 2215 C C . ILE A 1 284 ? 15.216 -15.045 -20.910 1.00 86.00 284 ILE A C 1
ATOM 2217 O O . ILE A 1 284 ? 14.678 -16.147 -20.852 1.00 86.00 284 ILE A O 1
ATOM 2221 N N . ASP A 1 285 ? 16.296 -14.849 -21.654 1.00 88.06 285 ASP A N 1
ATOM 2222 C CA . ASP A 1 285 ? 16.987 -15.925 -22.358 1.00 88.06 285 ASP A CA 1
ATOM 2223 C C . ASP A 1 285 ? 18.183 -16.388 -21.512 1.00 88.06 285 ASP A C 1
ATOM 2225 O O . ASP A 1 285 ? 19.101 -15.611 -21.245 1.00 88.06 285 ASP A O 1
ATOM 2229 N N . LEU A 1 286 ? 18.177 -17.649 -21.072 1.00 88.62 286 LEU A N 1
ATOM 2230 C CA . LEU A 1 286 ? 19.260 -18.239 -20.282 1.00 88.62 286 LEU A CA 1
ATOM 2231 C C . LEU A 1 286 ? 20.163 -19.090 -21.179 1.00 88.62 286 LEU A C 1
ATOM 2233 O O . LEU A 1 286 ? 19.737 -20.109 -21.725 1.00 88.62 286 LEU A O 1
ATOM 2237 N N . LEU A 1 287 ? 21.422 -18.678 -21.313 1.00 88.50 287 LEU A N 1
ATOM 2238 C CA . LEU A 1 287 ? 22.476 -19.444 -21.964 1.00 88.50 287 LEU A CA 1
ATOM 2239 C C . LEU A 1 287 ? 23.384 -19.999 -20.874 1.00 88.50 287 LEU A C 1
ATOM 2241 O O . LEU A 1 287 ? 24.148 -19.254 -20.270 1.00 88.50 287 LEU A O 1
ATOM 2245 N N . SER A 1 288 ? 23.290 -21.296 -20.611 1.00 87.31 288 SER A N 1
ATOM 2246 C CA . SER A 1 288 ? 23.995 -21.943 -19.508 1.00 87.31 288 SER A CA 1
ATOM 2247 C C . SER A 1 288 ? 24.395 -23.367 -19.898 1.00 87.31 288 SER A C 1
ATOM 2249 O O . SER A 1 288 ? 23.633 -24.048 -20.590 1.00 87.31 288 SER A O 1
ATOM 2251 N N . PRO A 1 289 ? 25.592 -23.833 -19.503 1.00 83.12 289 PRO A N 1
ATOM 2252 C CA . PRO A 1 289 ? 26.063 -25.171 -19.844 1.00 83.12 289 PRO A CA 1
ATOM 2253 C C . PRO A 1 289 ? 25.327 -26.276 -19.075 1.00 83.12 289 PRO A C 1
ATOM 2255 O O . PRO A 1 289 ? 25.282 -27.405 -19.557 1.00 83.12 289 PRO A O 1
ATOM 2258 N N . HIS A 1 290 ? 24.718 -25.954 -17.929 1.00 83.12 290 HIS A N 1
ATOM 2259 C CA . HIS A 1 290 ? 23.879 -26.874 -17.161 1.00 83.12 290 HIS A CA 1
ATOM 2260 C C . HIS A 1 290 ? 22.539 -26.227 -16.805 1.00 83.12 290 HIS A C 1
ATOM 2262 O O . HIS A 1 290 ? 22.428 -24.998 -16.736 1.00 83.12 290 HIS A O 1
ATOM 2268 N N . ALA A 1 291 ? 21.533 -27.072 -16.571 1.00 84.31 291 ALA A N 1
ATOM 2269 C CA . ALA A 1 291 ? 20.264 -26.651 -15.992 1.00 84.31 291 ALA A CA 1
ATOM 2270 C C . ALA A 1 291 ? 20.478 -26.046 -14.596 1.00 84.31 291 ALA A C 1
ATOM 2272 O O . ALA A 1 291 ? 21.429 -26.404 -13.905 1.00 84.31 291 ALA A O 1
ATOM 2273 N N . ILE A 1 292 ? 19.590 -25.132 -14.216 1.00 84.06 292 ILE A N 1
ATOM 2274 C CA . ILE A 1 292 ? 19.604 -24.451 -12.923 1.00 84.06 292 ILE A CA 1
ATOM 2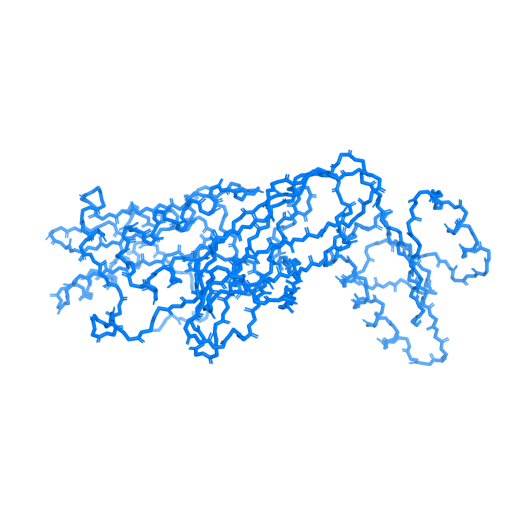275 C C . ILE A 1 292 ? 18.411 -24.976 -12.141 1.00 84.06 292 ILE A C 1
ATOM 2277 O O . ILE A 1 292 ? 17.287 -24.868 -12.626 1.00 84.06 292 ILE A O 1
ATOM 2281 N N . GLU A 1 293 ? 18.634 -25.533 -10.953 1.00 80.50 293 GLU A N 1
ATOM 2282 C CA . GLU A 1 293 ? 17.574 -26.214 -10.191 1.00 80.50 293 GLU A CA 1
ATOM 2283 C C . GLU A 1 293 ? 16.368 -25.299 -9.902 1.00 80.50 293 GLU A C 1
ATOM 2285 O O . GLU A 1 293 ? 15.223 -25.742 -9.895 1.00 80.50 293 GLU A O 1
ATOM 2290 N N . SER A 1 294 ? 16.614 -23.996 -9.733 1.00 75.75 294 SER A N 1
ATOM 2291 C CA . SER A 1 294 ? 15.585 -22.996 -9.436 1.00 75.75 294 SER A CA 1
ATOM 2292 C C . SER A 1 294 ? 14.859 -22.418 -10.661 1.00 75.75 294 SER A C 1
ATOM 2294 O O . SER A 1 294 ? 14.098 -21.467 -10.496 1.00 75.75 294 SER A O 1
ATOM 2296 N N . ILE A 1 295 ? 15.143 -22.881 -11.884 1.00 80.81 295 ILE A N 1
ATOM 2297 C CA . ILE A 1 295 ? 14.577 -22.330 -13.129 1.00 80.81 295 ILE A CA 1
ATOM 2298 C C . ILE A 1 295 ? 13.981 -23.478 -13.953 1.00 80.81 295 ILE A C 1
ATOM 2300 O O . ILE A 1 295 ? 14.691 -24.389 -14.365 1.00 80.81 295 ILE A O 1
ATOM 2304 N N . GLU A 1 296 ? 12.672 -23.427 -14.220 1.00 73.44 296 GLU A N 1
ATOM 2305 C CA . GLU A 1 296 ? 11.928 -24.560 -14.799 1.00 73.44 296 GLU A CA 1
ATOM 2306 C C . GLU A 1 296 ? 12.285 -24.900 -16.255 1.00 73.44 296 GLU A C 1
ATOM 2308 O O . GLU A 1 296 ? 12.110 -26.046 -16.676 1.00 73.44 296 GLU A O 1
ATOM 2313 N N . TYR A 1 297 ? 12.756 -23.939 -17.056 1.00 76.25 297 TYR A N 1
ATOM 2314 C CA . TYR A 1 297 ? 13.025 -24.177 -18.476 1.00 76.25 297 TYR A CA 1
ATOM 2315 C C . TYR A 1 297 ? 14.502 -24.451 -18.764 1.00 76.25 297 TYR A C 1
ATOM 2317 O O . TYR A 1 297 ? 15.411 -23.859 -18.181 1.00 76.25 297 TYR A O 1
ATOM 2325 N N . ALA A 1 298 ? 14.736 -25.356 -19.718 1.00 75.62 298 ALA A N 1
ATOM 2326 C CA . ALA A 1 298 ? 16.077 -25.770 -20.101 1.00 75.62 298 ALA A CA 1
ATOM 2327 C C . ALA A 1 298 ? 16.866 -24.606 -20.733 1.00 75.62 298 ALA A C 1
ATOM 2329 O O . ALA A 1 298 ? 16.346 -23.927 -21.627 1.00 75.62 298 ALA A O 1
ATOM 2330 N N . PRO A 1 299 ? 18.129 -24.392 -20.325 1.00 80.75 299 PRO A N 1
ATOM 2331 C CA . PRO A 1 299 ? 18.957 -23.346 -20.897 1.00 80.75 299 PRO A CA 1
ATOM 2332 C C . PRO A 1 299 ? 19.407 -23.698 -22.315 1.00 80.75 299 PRO A C 1
ATOM 2334 O O . PRO A 1 299 ? 19.546 -24.863 -22.695 1.00 80.75 299 PRO A O 1
ATOM 2337 N N . LEU A 1 300 ? 19.712 -22.666 -23.095 1.00 81.06 300 LEU A N 1
ATOM 2338 C CA . LEU A 1 300 ? 20.412 -22.825 -24.362 1.00 81.06 300 LEU A CA 1
ATOM 2339 C C . LEU A 1 300 ? 21.896 -23.085 -24.094 1.00 81.06 300 LEU A C 1
ATOM 2341 O O . LEU A 1 300 ? 22.510 -22.411 -23.267 1.00 81.06 300 LEU A O 1
ATOM 2345 N N . SER A 1 301 ? 22.511 -24.009 -24.836 1.00 81.88 301 SER A N 1
ATOM 2346 C CA . SER A 1 301 ? 23.958 -24.213 -24.727 1.00 81.88 301 SER A CA 1
ATOM 2347 C C . SER A 1 301 ? 24.702 -22.916 -25.078 1.00 81.88 301 SER A C 1
ATOM 2349 O O . SER A 1 301 ? 24.446 -22.346 -26.149 1.00 81.88 301 SER A O 1
ATOM 2351 N N . PRO A 1 302 ? 25.626 -22.438 -24.228 1.00 82.31 302 PRO A N 1
ATOM 2352 C CA . PRO A 1 302 ? 26.323 -21.181 -24.447 1.00 82.31 302 PRO A CA 1
ATOM 2353 C C . PRO A 1 302 ? 27.272 -21.323 -25.640 1.00 82.31 302 PRO A C 1
ATOM 2355 O O . PRO A 1 302 ? 28.217 -22.107 -25.633 1.00 82.31 302 PRO A O 1
ATOM 2358 N N . SER A 1 303 ? 26.997 -20.582 -26.711 1.00 83.88 303 SER A N 1
ATOM 2359 C CA . SER A 1 303 ? 27.854 -20.516 -27.895 1.00 83.88 303 SER A CA 1
ATOM 2360 C C . SER A 1 303 ? 27.641 -19.191 -28.619 1.00 83.88 303 SER A C 1
ATOM 2362 O O . SER A 1 303 ? 26.584 -18.573 -28.480 1.00 83.88 303 SER A O 1
ATOM 2364 N N . MET A 1 304 ? 28.604 -18.777 -29.450 1.00 83.19 304 MET A N 1
ATOM 2365 C CA . MET A 1 304 ? 28.444 -17.583 -30.291 1.00 83.19 304 MET A CA 1
ATOM 2366 C C . MET A 1 304 ? 27.203 -17.691 -31.191 1.00 83.19 304 MET A C 1
ATOM 2368 O O . MET A 1 304 ? 26.466 -16.725 -31.355 1.00 83.19 304 MET A O 1
ATOM 2372 N N . LYS A 1 305 ? 26.918 -18.890 -31.717 1.00 86.00 305 LYS A N 1
ATOM 2373 C CA . LYS A 1 305 ? 25.725 -19.153 -32.532 1.00 86.00 305 LYS A CA 1
ATOM 2374 C C . LYS A 1 305 ? 24.437 -18.981 -31.723 1.00 86.00 305 LYS A C 1
ATOM 2376 O O . LYS A 1 305 ? 23.498 -18.363 -32.211 1.00 86.00 305 LYS A O 1
ATOM 2381 N N . SER A 1 306 ? 24.399 -19.505 -30.499 1.00 82.44 306 SER A N 1
ATOM 2382 C CA . SER A 1 306 ? 23.250 -19.361 -29.596 1.00 82.44 306 SER A CA 1
ATOM 2383 C C . SER A 1 306 ? 23.023 -17.895 -29.227 1.00 82.44 306 SER A C 1
ATOM 2385 O O . SER A 1 306 ? 21.891 -17.428 -29.258 1.00 82.44 306 SER A O 1
ATOM 2387 N N . LEU A 1 307 ? 24.101 -17.157 -28.945 1.00 83.56 307 LEU A N 1
ATOM 2388 C CA . LEU A 1 307 ? 24.042 -15.741 -28.596 1.00 83.56 307 LEU A CA 1
ATOM 2389 C C . LEU A 1 307 ? 23.532 -14.886 -29.767 1.00 83.56 307 LEU A C 1
ATOM 2391 O O . LEU A 1 307 ? 22.631 -14.074 -29.577 1.00 83.56 307 LEU A O 1
ATOM 2395 N N . ILE A 1 308 ? 24.054 -15.104 -30.980 1.00 84.06 308 ILE A N 1
ATOM 2396 C CA . ILE A 1 308 ? 23.577 -14.434 -32.202 1.00 84.06 308 ILE A CA 1
ATOM 2397 C C . ILE A 1 308 ? 22.096 -14.740 -32.432 1.00 84.06 308 ILE A C 1
ATOM 2399 O O . ILE A 1 308 ? 21.309 -13.816 -32.610 1.00 84.06 308 ILE A O 1
ATOM 2403 N N . ASN A 1 309 ? 21.702 -16.014 -32.348 1.00 83.81 309 ASN A N 1
ATOM 2404 C CA . ASN A 1 309 ? 20.313 -16.424 -32.543 1.00 83.81 309 ASN A CA 1
ATOM 2405 C C . ASN A 1 309 ? 19.365 -15.734 -31.547 1.00 83.81 309 ASN A C 1
ATOM 2407 O O . ASN A 1 309 ? 18.284 -15.289 -31.922 1.00 83.81 309 ASN A O 1
ATOM 2411 N N . VAL A 1 310 ? 19.768 -15.595 -30.282 1.00 83.94 310 VAL A N 1
ATOM 2412 C CA . VAL A 1 310 ? 18.980 -14.840 -29.299 1.00 83.94 310 VAL A CA 1
ATOM 2413 C C . VAL A 1 310 ? 18.906 -13.362 -29.687 1.00 83.94 310 VAL A C 1
ATOM 2415 O O . VAL A 1 310 ? 17.817 -12.799 -29.729 1.00 83.94 310 VAL A O 1
ATOM 2418 N N . PHE A 1 311 ? 20.024 -12.728 -30.050 1.00 81.69 311 PHE A N 1
ATOM 2419 C CA . PHE A 1 311 ? 20.034 -11.310 -30.421 1.00 81.69 311 PHE A CA 1
ATOM 2420 C C . PHE A 1 311 ? 19.244 -10.967 -31.691 1.00 81.69 311 PHE A C 1
ATOM 2422 O O . PHE A 1 311 ? 18.691 -9.863 -31.759 1.00 81.69 311 PHE A O 1
ATOM 2429 N N . GLU A 1 312 ? 19.204 -11.866 -32.674 1.00 82.38 312 GLU A N 1
ATOM 2430 C CA . GLU A 1 312 ? 18.463 -11.706 -33.932 1.00 82.38 312 GLU A CA 1
ATOM 2431 C C . GLU A 1 312 ? 16.951 -11.885 -33.747 1.00 82.38 312 GLU A C 1
ATOM 2433 O O . GLU A 1 312 ? 16.169 -11.219 -34.421 1.00 82.38 312 GLU A O 1
ATOM 2438 N N . ASN A 1 313 ? 16.528 -12.719 -32.792 1.00 75.69 313 ASN A N 1
ATOM 2439 C CA . ASN A 1 313 ? 15.112 -12.958 -32.497 1.00 75.69 313 ASN A CA 1
ATOM 2440 C C . ASN A 1 313 ? 14.500 -11.947 -31.512 1.00 75.69 313 ASN A C 1
ATOM 2442 O O . ASN A 1 313 ? 13.310 -12.030 -31.195 1.00 75.69 313 ASN A O 1
ATOM 2446 N N . ILE A 1 314 ? 15.284 -10.988 -31.015 1.00 74.25 314 ILE A N 1
ATOM 2447 C CA . ILE A 1 314 ? 14.774 -9.878 -30.205 1.00 74.25 314 ILE A CA 1
ATOM 2448 C C . ILE A 1 314 ? 14.280 -8.770 -31.149 1.00 74.25 314 ILE A C 1
ATOM 2450 O O . ILE A 1 314 ? 15.103 -8.208 -31.878 1.00 74.25 314 ILE A O 1
ATOM 2454 N N . PRO A 1 315 ? 12.978 -8.411 -31.119 1.00 68.31 315 PRO A N 1
ATOM 2455 C CA . PRO A 1 315 ? 12.441 -7.319 -31.925 1.00 68.31 315 PRO A CA 1
ATOM 2456 C C . PRO A 1 315 ? 13.216 -6.014 -31.733 1.00 68.31 315 PRO A C 1
ATOM 2458 O O . PRO A 1 315 ? 13.672 -5.715 -30.627 1.00 68.31 315 PRO A O 1
ATOM 2461 N N . VAL A 1 316 ? 13.353 -5.237 -32.810 1.00 64.69 316 VAL A N 1
ATOM 2462 C CA . VAL A 1 316 ? 14.188 -4.022 -32.862 1.00 64.69 316 VAL A CA 1
ATOM 2463 C C . VAL A 1 316 ? 13.727 -2.973 -31.848 1.00 64.69 316 VAL A C 1
ATOM 2465 O O . VAL A 1 316 ? 14.542 -2.228 -31.313 1.00 64.69 316 VAL A O 1
ATOM 2468 N N . GLU A 1 317 ? 12.433 -2.947 -31.539 1.00 60.41 317 GLU A N 1
ATOM 2469 C CA . GLU A 1 317 ? 11.853 -2.076 -30.524 1.00 60.41 317 GLU A CA 1
ATOM 2470 C C . GLU A 1 317 ? 12.202 -2.455 -29.074 1.00 60.41 317 GLU A C 1
ATOM 2472 O O . GLU A 1 317 ? 11.989 -1.632 -28.188 1.00 60.41 317 GLU A O 1
ATOM 2477 N N . LYS A 1 318 ? 12.738 -3.654 -28.794 1.00 65.12 318 LYS A N 1
ATOM 2478 C CA . LYS A 1 318 ? 13.076 -4.091 -27.427 1.00 65.12 318 LYS A CA 1
ATOM 2479 C C . LYS A 1 318 ? 14.490 -3.670 -27.028 1.00 65.12 318 LYS A C 1
ATOM 2481 O O . LYS A 1 318 ? 15.450 -3.902 -27.764 1.00 65.12 318 LYS A O 1
ATOM 2486 N N . GLN A 1 319 ? 14.650 -3.144 -25.810 1.00 63.56 319 GLN A N 1
ATOM 2487 C CA . GLN A 1 319 ? 15.986 -2.985 -25.230 1.00 63.56 319 GLN A CA 1
ATOM 2488 C C . GLN A 1 319 ? 16.592 -4.351 -24.893 1.00 63.56 319 GLN A C 1
ATOM 2490 O O . GLN A 1 319 ? 15.898 -5.273 -24.454 1.00 63.56 319 GLN A O 1
ATOM 2495 N N . LYS A 1 320 ? 17.905 -4.450 -25.105 1.00 72.25 320 LYS A N 1
ATOM 2496 C CA . LYS A 1 320 ? 18.716 -5.652 -24.914 1.00 72.25 320 LYS A CA 1
ATOM 2497 C C . LYS A 1 320 ? 19.622 -5.440 -23.708 1.00 72.25 320 LYS A C 1
ATOM 2499 O O . LYS A 1 320 ? 20.428 -4.512 -23.719 1.00 72.25 320 LYS A O 1
ATOM 2504 N N . ILE A 1 321 ? 19.514 -6.298 -22.699 1.00 72.00 321 ILE A N 1
ATOM 2505 C CA . ILE A 1 321 ? 20.427 -6.306 -21.550 1.00 72.00 321 ILE A CA 1
ATOM 2506 C C . ILE A 1 321 ? 21.122 -7.663 -21.503 1.00 72.00 321 ILE A C 1
ATOM 2508 O O . ILE A 1 321 ? 20.455 -8.695 -21.507 1.00 72.00 321 ILE A O 1
ATOM 2512 N N . LEU A 1 322 ? 22.454 -7.661 -21.473 1.00 76.38 322 LEU A N 1
ATOM 2513 C CA . LEU A 1 322 ? 23.267 -8.868 -21.349 1.00 76.38 322 LEU A CA 1
ATOM 2514 C C . LEU A 1 322 ? 23.947 -8.875 -19.980 1.00 76.38 322 LEU A C 1
ATOM 2516 O O . LEU A 1 322 ? 24.716 -7.967 -19.669 1.00 76.38 322 LEU A O 1
ATOM 2520 N N . PHE A 1 323 ? 23.684 -9.915 -19.198 1.00 75.00 323 PHE A N 1
ATOM 2521 C CA . PHE A 1 323 ? 24.404 -10.228 -17.971 1.00 75.00 323 PHE A CA 1
ATOM 2522 C C . PHE A 1 323 ? 25.382 -11.361 -18.266 1.00 75.00 323 PHE A C 1
ATOM 2524 O O . PHE A 1 323 ? 24.979 -12.411 -18.764 1.00 75.00 323 PHE A O 1
ATOM 2531 N N . TYR A 1 324 ? 26.660 -11.140 -17.971 1.00 73.69 324 TYR A N 1
ATOM 2532 C CA . TYR A 1 324 ? 27.691 -12.171 -18.024 1.00 73.69 324 TYR A CA 1
ATOM 2533 C C . TYR A 1 324 ? 28.033 -12.574 -16.593 1.00 73.69 324 TYR A C 1
ATOM 2535 O O . TYR A 1 324 ? 28.413 -11.708 -15.799 1.00 73.69 324 TYR A O 1
ATOM 2543 N N . ILE A 1 325 ? 27.831 -13.851 -16.277 1.00 74.62 325 ILE A N 1
ATOM 2544 C CA . ILE A 1 325 ? 27.992 -14.431 -14.941 1.00 74.62 325 ILE A CA 1
ATOM 2545 C C . ILE A 1 325 ? 28.945 -15.610 -15.037 1.00 74.62 325 ILE A C 1
ATOM 2547 O O . ILE A 1 325 ? 28.719 -16.478 -15.910 1.00 74.62 325 ILE A O 1
#

pLDDT: mean 84.87, std 12.12, range [45.66, 98.31]

Organism: NCBI:txid890399

Secondary structure (DSSP, 8-state):
-PPTT----HHHHHHHHHHHHTTS--EEEEE-STTGGGGTTTT---TT--EEEEESS-TTSPPP-BTTTTBSHHHHHHHHHHTT--HHHHHHHHHHHHTTSSS----EEE-SSTTHHHHT---S-GGGTTT----EEEEEPPPEEE-S-S-EEEEEEEE-SS-EEEEEEEEE--GGG--SS-----EEEPEEEEEETTEEEEEEEEEEE----SSEEEEEEEEEEETT-PBPPPEEEEEEESS----EEEEE----TT-HHHHHHHHHHHHHHHHHTT--GGGEEEE-SS--TT-SSPPBP--HHHHHHHHHSS-TTS-EEEEE-

Foldseek 3Di:
DDDPPDDDDLLNVLVVVVVVQVPDAAEEAEAQFALLQVNDVNNADPDPGFYKYKYFFHNHGGFDQAPNNCPGLVVQLVLVLVQVAFNLVSNVLSQVVVVPAQGDGGMDMDGVPVCPSRRPHHDDDPPPNPDAHWKEWPDKDAAAEDELFQKDKIKTKIFGPFAWPWKKKFKRAHPVLDDPPHAHTDMDTWAFDAADPVDNRMTMTMDMDGLSQDAAKIKIWMWIAGPVRNIYNIDIHIYGYHHGQHAAEEEAQDDDPPCVVVSLVVSLVVVVVVSSSVHDPVRYAYAYCADRPNDDDDHHDDDPVSVVVVVVPRDPSHHYHYDYD

Solvent-accessible surface area (backbone atoms only — not comparable to full-atom values): 18004 Å² total; per-residue (Å²): 131,86,57,92,94,62,86,82,50,48,62,62,50,28,55,52,52,52,62,50,43,76,83,44,72,75,46,78,46,78,39,77,35,57,29,28,32,61,39,51,76,56,54,53,62,58,98,85,53,54,38,35,42,34,20,36,2,33,52,92,23,58,42,65,54,24,56,93,40,71,51,22,52,60,46,44,25,50,47,32,29,78,68,74,31,28,49,35,60,13,45,54,54,26,40,55,51,43,64,70,43,79,57,82,39,48,51,44,79,48,39,94,49,90,47,54,60,31,56,77,34,68,74,78,79,84,86,61,84,83,82,72,80,46,31,42,67,78,47,65,50,74,70,43,78,44,58,77,43,25,61,54,75,47,43,35,34,37,34,36,98,58,62,71,65,48,32,43,37,39,43,45,63,38,60,95,70,70,66,93,68,76,50,58,62,42,65,50,65,36,46,79,77,45,72,35,92,94,35,94,51,24,30,32,27,40,29,76,47,67,61,49,32,57,62,37,54,30,43,33,42,35,38,35,26,26,74,84,69,34,54,23,65,71,52,72,39,37,43,34,30,77,43,43,32,44,54,37,38,33,43,38,48,57,77,74,75,97,48,52,74,58,42,49,52,51,50,54,50,53,51,53,50,40,44,49,55,61,44,52,72,95,33,50,47,49,24,20,84,60,77,50,96,92,46,96,68,82,43,43,65,66,43,74,67,50,52,49,54,54,62,70,71,48,58,88,81,37,54,81,45,80,46,83,73

Mean predicted aligned error: 11.52 Å